Protein AF-A0A7I4CJL7-F1 (afdb_monomer_lite)

InterPro domains:
  IPR006379 HAD-superfamily hydrolase, subfamily IIB [TIGR01484] (44-129)
  IPR006380 Sucrose phosphatase-like domain [PF05116] (1-169)
  IPR012847 Sucrose phosphatase, plant/cyanobacteria [TIGR01485] (2-173)
  IPR013679 Sucrose-phosphatase, C-terminal [PF08472] (207-334)
  IPR023214 HAD superfamily [G3DSA:3.40.50.1000] (3-168)
  IPR032710 NTF2-like domain superfamily [SSF54427] (208-334)
  IPR036412 HAD-like superfamily [SSF56784] (29-146)
  IPR051518 Plant Sucrose Phosphatase [PTHR46521] (1-319)

Secondary structure (DSSP, 8-state):
----HHHHHHHHTT--HHHHHHHHHHTT-EE--GGGEETTEEEEE--TTTHHHHHHHHHHHHHHTT--EEEEEETTTEEEEEETT-SHHHHHHHHHHHHHHTT---S--EEEESSGGGHHHHTSTT-EEEEEET--HHHHHHIIIIITT-TTEEEEEEEHHHHHHHHHHHTT-S--S-HHHHEETTEEPPPPPP-TT----STTHHHHHHHHHHHHHHHHHHT-S--SHHHHHHHHTTEEEEEEEE-TTS-EEEHHHHHHGGGGGTTTTTTT--EEEEEEEEEEEEETTEEEEEEEEEEE-TTSPPEEEEEEEEEEE-TTSTTSEEEEEEEEEEEP-

pLDDT: mean 88.67, std 11.88, range [37.62, 98.38]

Organism: Physcomitrium patens (NCBI:txid3218)

Sequence (337 aa):
MEPDQDWVNYLNEGWNQAVVLEEVKRLNLRLQDDSEIRPHKVSCQIDKKDATEIIDTLSKRLKDRGLNVKLIFSHGIDLDVLPKGAGKGEALAFLLQKMRREGSAPQETLVCGDSGNDIELFEVEGVNGVIVGGAMEELRQWYDINGKHSSRLHLAKERCASGIVEAIGELSLGPHLSPFDRMNSNGIQPAVKASEKGQLTPSGVAQREVVEFNTFFTKWMNGEVPNNPESFQRLTSVIASGSTMVYPWGVEQSLLQSVTSAQSKHGLTKDKKIRVWIDCIQEQELANGVLMVTWHSWQMSEGTERKGYFATAILREKEGTPNGVEWLRVHETPRKS

Structure (mmCIF, N/CA/C/O backbone):
data_AF-A0A7I4CJL7-F1
#
_entry.id   AF-A0A7I4CJL7-F1
#
loop_
_atom_site.group_PDB
_atom_site.id
_atom_site.type_symbol
_atom_site.label_atom_id
_atom_site.label_alt_id
_atom_site.label_comp_id
_atom_site.label_asym_id
_atom_site.label_entity_id
_atom_site.label_seq_id
_atom_site.pdbx_PDB_ins_code
_atom_site.Cartn_x
_atom_site.Cartn_y
_atom_site.Cartn_z
_atom_site.occupancy
_atom_site.B_iso_or_equiv
_atom_site.auth_seq_id
_atom_site.auth_comp_id
_atom_site.auth_asym_id
_atom_site.auth_atom_id
_atom_site.pdbx_PDB_model_num
ATOM 1 N N . MET A 1 1 ? 7.640 -17.478 -6.424 1.00 59.78 1 MET A N 1
ATOM 2 C CA . MET A 1 1 ? 6.803 -16.697 -7.356 1.00 59.78 1 MET A CA 1
ATOM 3 C C . MET A 1 1 ? 6.964 -17.318 -8.721 1.00 59.78 1 MET A C 1
ATOM 5 O O . MET A 1 1 ? 8.103 -17.523 -9.125 1.00 59.78 1 MET A O 1
ATOM 9 N N . GLU A 1 2 ? 5.863 -17.670 -9.373 1.00 85.44 2 GLU A N 1
ATOM 10 C CA . GLU A 1 2 ? 5.886 -18.127 -10.764 1.00 85.44 2 GLU A CA 1
ATOM 11 C C . GLU A 1 2 ? 5.782 -16.907 -11.698 1.00 85.44 2 GLU A C 1
ATOM 13 O O . GLU A 1 2 ? 5.048 -15.973 -11.365 1.00 85.44 2 GLU A O 1
ATOM 18 N N . PRO A 1 3 ? 6.538 -16.855 -12.811 1.00 85.50 3 PRO A N 1
ATOM 19 C CA . PRO A 1 3 ? 6.434 -15.765 -13.780 1.00 85.50 3 PRO A CA 1
ATOM 20 C C . PRO A 1 3 ? 5.075 -15.740 -14.492 1.00 85.50 3 PRO A C 1
ATOM 22 O O . PRO A 1 3 ? 4.494 -16.787 -14.765 1.00 85.50 3 PRO A O 1
ATOM 25 N N . ASP A 1 4 ? 4.608 -14.548 -14.872 1.00 91.00 4 ASP A N 1
ATOM 26 C CA . ASP A 1 4 ? 3.468 -14.406 -15.783 1.00 91.00 4 ASP A CA 1
ATOM 27 C C . ASP A 1 4 ? 3.883 -14.838 -17.200 1.00 91.00 4 ASP A C 1
ATOM 29 O O . ASP A 1 4 ? 4.750 -14.220 -17.826 1.00 91.00 4 ASP A O 1
ATOM 33 N N . GLN A 1 5 ? 3.286 -15.920 -17.701 1.00 93.62 5 GLN A N 1
ATOM 34 C CA . GLN A 1 5 ? 3.675 -16.498 -18.985 1.00 93.62 5 GLN A CA 1
ATOM 35 C C . GLN A 1 5 ? 3.321 -15.596 -20.177 1.00 93.62 5 GLN A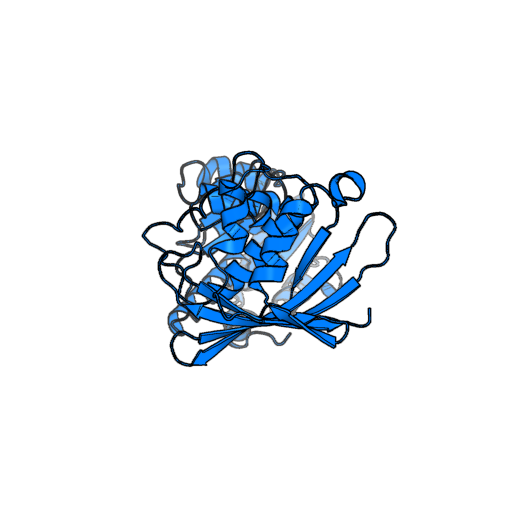 C 1
ATOM 37 O O . GLN A 1 5 ? 4.053 -15.595 -21.168 1.00 93.62 5 GLN A O 1
ATOM 42 N N . ASP A 1 6 ? 2.251 -14.801 -20.085 1.00 92.69 6 ASP A N 1
ATOM 43 C CA . ASP A 1 6 ? 1.878 -13.862 -21.146 1.00 92.69 6 ASP A CA 1
ATOM 44 C C . ASP A 1 6 ? 2.922 -12.747 -21.249 1.00 92.69 6 ASP A C 1
ATOM 46 O O . ASP A 1 6 ? 3.314 -12.361 -22.349 1.00 92.69 6 ASP A O 1
ATOM 50 N N . TRP A 1 7 ? 3.418 -12.273 -20.102 1.00 92.88 7 TRP A N 1
ATOM 51 C CA . TRP A 1 7 ? 4.492 -11.281 -20.046 1.00 92.88 7 TRP A CA 1
ATOM 52 C C . TRP A 1 7 ? 5.804 -11.827 -20.612 1.00 92.88 7 TRP A C 1
ATOM 54 O O . TRP A 1 7 ? 6.466 -11.164 -21.408 1.00 92.88 7 TRP A O 1
ATOM 64 N N . VAL A 1 8 ? 6.170 -13.061 -20.252 1.00 92.38 8 VAL A N 1
ATOM 65 C CA . VAL A 1 8 ? 7.360 -13.725 -20.807 1.00 92.38 8 VAL A CA 1
ATOM 66 C C . VAL A 1 8 ? 7.258 -13.842 -22.328 1.00 92.38 8 VAL A C 1
ATOM 68 O O . VAL A 1 8 ? 8.226 -13.548 -23.028 1.00 92.38 8 VAL A O 1
ATOM 71 N N . ASN A 1 9 ? 6.094 -14.240 -22.846 1.00 92.50 9 ASN A N 1
ATOM 72 C CA . ASN A 1 9 ? 5.865 -14.352 -24.284 1.00 92.50 9 ASN A CA 1
ATOM 73 C C . ASN A 1 9 ? 5.950 -12.987 -24.977 1.00 92.50 9 ASN A C 1
ATOM 75 O O . ASN A 1 9 ? 6.627 -12.884 -25.996 1.00 92.50 9 ASN A O 1
ATOM 79 N N . TYR A 1 10 ? 5.354 -11.948 -24.388 1.00 91.75 10 TYR A N 1
ATOM 80 C CA . TYR A 1 10 ? 5.446 -10.574 -24.883 1.00 91.75 10 TYR A CA 1
ATOM 81 C C . TYR A 1 10 ? 6.901 -10.092 -24.972 1.00 91.75 10 TYR A C 1
ATOM 83 O O . TYR A 1 10 ? 7.324 -9.569 -25.998 1.00 91.75 10 TYR A O 1
ATOM 91 N N . LEU A 1 11 ? 7.713 -10.338 -23.939 1.00 92.81 11 LEU A N 1
ATOM 92 C CA . LEU A 1 11 ? 9.127 -9.954 -23.946 1.00 92.81 11 LEU A CA 1
ATOM 93 C C . LEU A 1 11 ? 9.995 -10.781 -24.902 1.00 92.81 11 LEU A C 1
ATOM 95 O O . LEU A 1 11 ? 11.076 -10.326 -25.273 1.00 92.81 11 LEU A O 1
ATOM 99 N N . ASN A 1 12 ? 9.563 -11.985 -25.285 1.00 92.31 12 ASN A N 1
ATOM 100 C CA . ASN A 1 12 ? 10.265 -12.804 -26.274 1.00 92.31 12 ASN A CA 1
ATOM 101 C C . ASN A 1 12 ? 10.107 -12.257 -27.703 1.00 92.31 12 ASN A C 1
ATOM 103 O O . ASN A 1 12 ? 10.920 -12.583 -28.571 1.00 92.31 12 ASN A O 1
ATOM 107 N N . GLU A 1 13 ? 9.096 -11.424 -27.969 1.00 90.31 13 GLU A N 1
ATOM 108 C CA . GLU A 1 13 ? 8.879 -10.834 -29.289 1.00 90.31 13 GLU A CA 1
ATOM 109 C C . GLU A 1 13 ? 10.026 -9.880 -29.657 1.00 90.31 13 GLU A C 1
ATOM 111 O O . GLU A 1 13 ? 10.218 -8.818 -29.067 1.00 90.31 13 GLU A O 1
ATOM 116 N N . GLY A 1 14 ? 10.827 -10.270 -30.653 1.00 89.06 14 GLY A N 1
ATOM 117 C CA . GLY A 1 14 ? 11.989 -9.486 -31.080 1.00 89.06 14 GLY A CA 1
ATOM 118 C C . GLY A 1 14 ? 13.162 -9.514 -30.094 1.00 89.06 14 GLY A C 1
ATOM 119 O O . GLY A 1 14 ? 14.042 -8.658 -30.183 1.00 89.06 14 GLY A O 1
ATOM 120 N N . TRP A 1 15 ? 13.209 -10.488 -29.179 1.00 95.31 15 TRP A N 1
ATOM 121 C CA . TRP A 1 15 ? 14.308 -10.672 -28.232 1.00 95.31 15 TRP A CA 1
ATOM 122 C C . TRP A 1 15 ? 15.028 -12.008 -28.431 1.00 95.31 15 TRP A C 1
ATOM 124 O O . TRP A 1 15 ? 14.415 -13.059 -28.602 1.00 95.31 15 TRP A O 1
ATOM 134 N N . ASN A 1 16 ? 16.359 -11.981 -28.354 1.00 94.38 16 ASN A N 1
ATOM 135 C CA . ASN A 1 16 ? 17.180 -13.184 -28.285 1.00 94.38 16 ASN A CA 1
ATOM 136 C C . ASN A 1 16 ? 18.451 -12.893 -27.481 1.00 94.38 16 ASN A C 1
ATOM 138 O O . ASN A 1 16 ? 19.384 -12.255 -27.974 1.00 94.38 16 ASN A O 1
ATOM 142 N N . GLN A 1 17 ? 18.495 -13.389 -26.244 1.00 94.56 17 GLN A N 1
ATOM 143 C CA . GLN A 1 17 ? 19.610 -13.163 -25.323 1.00 94.56 17 GLN A CA 1
ATOM 144 C C . GLN A 1 17 ? 20.955 -13.641 -25.899 1.00 94.56 17 GLN A C 1
ATOM 146 O O . GLN A 1 17 ? 21.970 -12.967 -25.732 1.00 94.56 17 GLN A O 1
ATOM 151 N N . ALA A 1 18 ? 20.977 -14.773 -26.612 1.00 94.12 18 ALA A N 1
ATOM 152 C CA . ALA A 1 18 ? 22.207 -15.324 -27.178 1.00 94.12 18 ALA A CA 1
ATOM 153 C C . ALA A 1 18 ? 22.790 -14.414 -28.269 1.00 94.12 18 ALA A C 1
ATOM 155 O O . ALA A 1 18 ? 23.999 -14.192 -28.304 1.00 94.12 18 ALA A O 1
ATOM 156 N N . VAL A 1 19 ? 21.932 -13.835 -29.114 1.00 94.19 19 VAL A N 1
ATOM 157 C CA . VAL A 1 19 ? 22.334 -12.858 -30.137 1.00 94.19 19 VAL A CA 1
ATOM 158 C C . VAL A 1 19 ? 22.859 -11.571 -29.499 1.00 94.19 19 VAL A C 1
ATOM 160 O O . VAL A 1 19 ? 23.879 -11.046 -29.941 1.00 94.19 19 VAL A O 1
ATOM 163 N N . VAL A 1 20 ? 22.209 -11.086 -28.436 1.00 94.81 20 VAL A N 1
ATOM 164 C CA . VAL A 1 20 ? 22.681 -9.910 -27.687 1.00 94.81 20 VAL A CA 1
ATOM 165 C C . VAL A 1 20 ? 24.068 -10.167 -27.101 1.00 94.81 20 VAL A C 1
ATOM 167 O O . VAL A 1 20 ? 24.982 -9.376 -27.321 1.00 94.81 20 VAL A O 1
ATOM 170 N N . LEU A 1 21 ? 24.258 -11.298 -26.416 1.00 94.00 21 LEU A N 1
ATOM 171 C CA . LEU A 1 21 ? 25.553 -11.686 -25.851 1.00 94.00 21 LEU A CA 1
ATOM 172 C C . LEU A 1 21 ? 26.639 -11.822 -26.926 1.00 94.00 21 LEU A C 1
ATOM 174 O O . LEU A 1 21 ? 27.789 -11.465 -26.678 1.00 94.00 21 LEU A O 1
ATOM 178 N N . GLU A 1 22 ? 26.294 -12.326 -28.111 1.00 94.50 22 GLU A N 1
ATOM 179 C CA . GLU A 1 22 ? 27.219 -12.417 -29.241 1.00 94.50 22 GLU A CA 1
ATOM 180 C C . GLU A 1 22 ? 27.689 -11.028 -29.704 1.00 94.50 22 GLU A C 1
ATOM 182 O O . GLU A 1 22 ? 28.892 -10.814 -29.854 1.00 94.50 22 GLU A O 1
ATOM 187 N N . GLU A 1 23 ? 26.777 -10.068 -29.891 1.00 93.81 23 GLU A N 1
ATOM 188 C CA . GLU A 1 23 ? 27.139 -8.709 -30.322 1.00 93.81 23 GLU A CA 1
ATOM 189 C C . GLU A 1 23 ? 27.917 -7.935 -29.252 1.00 93.81 23 GLU A C 1
ATOM 191 O O . GLU A 1 23 ? 28.904 -7.270 -29.573 1.00 93.81 23 GLU A O 1
ATOM 196 N N . VAL A 1 24 ? 27.543 -8.082 -27.977 1.00 92.81 24 VAL A N 1
ATOM 197 C CA . VAL A 1 24 ? 28.274 -7.489 -26.844 1.00 92.81 24 VAL A CA 1
ATOM 198 C C . VAL A 1 24 ? 29.716 -8.015 -26.799 1.00 92.81 24 VAL A C 1
ATOM 200 O O . VAL A 1 24 ? 30.658 -7.230 -26.677 1.00 92.81 24 VAL A O 1
ATOM 203 N N . LYS A 1 25 ? 29.916 -9.328 -26.997 1.00 92.38 25 LYS A N 1
ATOM 204 C CA . LYS A 1 25 ? 31.255 -9.940 -27.080 1.00 92.38 25 LYS A CA 1
ATOM 205 C C . LYS A 1 25 ? 32.036 -9.481 -28.313 1.00 92.38 25 LYS A C 1
ATOM 207 O O . LYS A 1 25 ? 33.228 -9.223 -28.201 1.00 92.38 25 LYS A O 1
ATOM 212 N N . ARG A 1 26 ? 31.391 -9.338 -29.479 1.00 92.62 26 ARG A N 1
ATOM 213 C CA . ARG A 1 26 ? 32.032 -8.843 -30.718 1.00 92.62 26 ARG A CA 1
ATOM 214 C C . ARG A 1 26 ? 32.542 -7.409 -30.602 1.00 92.62 26 ARG A C 1
ATOM 216 O O . ARG A 1 26 ? 33.486 -7.049 -31.299 1.00 92.62 26 ARG A O 1
ATOM 223 N N . LEU A 1 27 ? 31.910 -6.595 -29.760 1.00 90.69 27 LEU A N 1
ATOM 224 C CA . LEU A 1 27 ? 32.350 -5.236 -29.444 1.00 90.69 27 LEU A CA 1
ATOM 225 C C . LEU A 1 27 ? 33.374 -5.187 -28.296 1.00 90.69 27 LEU A C 1
ATOM 227 O O . LEU A 1 27 ? 33.795 -4.100 -27.916 1.00 90.69 27 LEU A O 1
ATOM 231 N N . ASN A 1 28 ? 33.799 -6.340 -27.763 1.00 91.00 28 ASN A N 1
ATOM 232 C CA . ASN A 1 28 ? 34.701 -6.457 -26.612 1.00 91.00 28 ASN A CA 1
ATOM 233 C C . ASN A 1 28 ? 34.216 -5.686 -25.371 1.00 91.00 28 ASN A C 1
ATOM 235 O O . ASN A 1 28 ? 35.028 -5.207 -24.579 1.00 91.00 28 ASN A O 1
ATOM 239 N N . LEU A 1 29 ? 32.896 -5.564 -25.189 1.00 91.19 29 LEU A N 1
ATOM 240 C CA . LEU A 1 29 ? 32.334 -4.907 -24.012 1.00 91.19 29 LEU A CA 1
ATOM 241 C C . LEU A 1 29 ? 32.442 -5.835 -22.800 1.00 91.19 29 LEU A C 1
ATOM 243 O O . LEU A 1 29 ? 32.271 -7.055 -22.904 1.00 91.19 29 LEU A O 1
ATOM 247 N N . ARG A 1 30 ? 32.705 -5.257 -21.628 1.00 90.94 30 ARG A N 1
ATOM 248 C CA . ARG A 1 30 ? 32.846 -6.023 -20.389 1.00 90.94 30 ARG A CA 1
ATOM 249 C C . ARG A 1 30 ? 31.466 -6.401 -19.862 1.00 90.94 30 ARG A C 1
ATOM 251 O O . ARG A 1 30 ? 30.737 -5.535 -19.400 1.00 90.94 30 ARG A O 1
ATOM 258 N N . LEU A 1 31 ? 31.104 -7.679 -19.913 1.00 90.31 31 LEU A N 1
ATOM 259 C CA . LEU A 1 31 ? 29.884 -8.170 -19.263 1.00 90.31 31 LEU A CA 1
ATOM 260 C C . LEU A 1 31 ? 29.963 -7.966 -17.744 1.00 90.31 31 LEU A C 1
ATOM 262 O O . LEU A 1 31 ? 31.045 -8.067 -17.159 1.00 90.31 31 LEU A O 1
ATOM 266 N N . GLN A 1 32 ? 28.819 -7.670 -17.130 1.00 89.44 32 GLN A N 1
ATOM 267 C CA . GLN A 1 32 ? 28.683 -7.694 -15.674 1.00 89.44 32 GLN A CA 1
ATOM 268 C C . GLN A 1 32 ? 28.575 -9.136 -15.152 1.00 89.44 32 GLN A C 1
ATOM 270 O O . GLN A 1 32 ? 28.558 -10.087 -15.936 1.00 89.44 32 GLN A O 1
ATOM 275 N N . ASP A 1 33 ? 28.522 -9.283 -13.828 1.00 84.88 33 ASP A N 1
ATOM 276 C CA . ASP A 1 33 ? 28.385 -10.575 -13.155 1.00 84.88 33 ASP A CA 1
ATOM 277 C C . ASP A 1 33 ? 27.150 -11.351 -13.643 1.00 84.88 33 ASP A C 1
ATOM 279 O O . ASP A 1 33 ? 26.144 -10.768 -14.058 1.00 84.88 33 ASP A O 1
ATOM 283 N N . ASP A 1 34 ? 27.194 -12.683 -13.533 1.00 80.00 34 ASP A N 1
ATOM 284 C CA . ASP A 1 34 ? 26.142 -13.582 -14.032 1.00 80.00 34 ASP A CA 1
ATOM 285 C C . ASP A 1 34 ? 24.737 -13.246 -13.487 1.00 80.00 34 ASP A C 1
ATOM 287 O O . ASP A 1 34 ? 23.735 -13.507 -14.150 1.00 80.00 34 ASP A O 1
ATOM 291 N N . SER A 1 35 ? 24.633 -12.616 -12.309 1.00 77.44 35 SER A N 1
ATOM 292 C CA . SER A 1 35 ? 23.358 -12.161 -11.725 1.00 77.44 35 SER A CA 1
ATOM 293 C C . SER A 1 35 ? 22.661 -11.039 -12.512 1.00 77.44 35 SER A C 1
ATOM 295 O O . SER A 1 35 ? 21.440 -10.861 -12.396 1.00 77.44 35 SER A O 1
ATOM 297 N N . GLU A 1 36 ? 23.416 -10.293 -13.318 1.00 79.50 36 GLU A N 1
ATOM 298 C CA . GLU A 1 36 ? 22.923 -9.222 -14.193 1.00 79.50 36 GLU A CA 1
ATOM 299 C C . GLU A 1 36 ? 22.663 -9.702 -15.630 1.00 79.50 36 GLU A C 1
ATOM 301 O O . GLU A 1 36 ? 22.143 -8.956 -16.464 1.00 79.50 36 GLU A O 1
ATOM 306 N N . ILE A 1 37 ? 22.936 -10.979 -15.908 1.00 83.88 37 ILE A N 1
ATOM 307 C CA . ILE A 1 37 ? 22.574 -11.653 -17.153 1.00 83.88 37 ILE A CA 1
ATOM 308 C C . ILE A 1 37 ? 21.326 -12.499 -16.886 1.00 83.88 37 ILE A C 1
ATOM 310 O O . ILE A 1 37 ? 21.379 -13.636 -16.423 1.00 83.88 37 ILE A O 1
ATOM 314 N N . ARG A 1 38 ? 20.159 -11.929 -17.185 1.00 87.19 38 ARG A N 1
ATOM 315 C CA . ARG A 1 38 ? 18.843 -12.552 -16.965 1.00 87.19 38 ARG A CA 1
ATOM 316 C C . ARG A 1 38 ? 18.173 -12.864 -18.304 1.00 87.19 38 ARG A C 1
ATOM 318 O O . ARG A 1 38 ? 18.563 -12.274 -19.311 1.00 87.19 38 ARG A O 1
ATOM 325 N N . PRO A 1 39 ? 17.138 -13.726 -18.353 1.00 89.25 39 PRO A N 1
ATOM 326 C CA . PRO A 1 39 ? 16.509 -14.133 -19.613 1.00 89.25 39 PRO A CA 1
ATOM 327 C C . PRO A 1 39 ? 16.161 -12.974 -20.560 1.00 89.25 39 PRO A C 1
ATOM 329 O O . PRO A 1 39 ? 16.372 -13.098 -21.762 1.00 89.25 39 PRO A O 1
ATOM 332 N N . HIS A 1 40 ? 15.734 -11.828 -20.014 1.00 92.31 40 HIS A N 1
ATOM 333 C CA . HIS A 1 40 ? 15.368 -10.609 -20.751 1.00 92.31 40 HIS A CA 1
ATOM 334 C C . HIS A 1 40 ? 16.210 -9.381 -20.370 1.00 92.31 40 HIS A C 1
ATOM 336 O O . HIS A 1 40 ? 15.734 -8.253 -20.469 1.00 92.31 40 HIS A O 1
ATOM 342 N N . LYS A 1 41 ? 17.445 -9.584 -19.890 1.00 93.44 41 LYS A N 1
ATOM 343 C CA . LYS A 1 41 ? 18.386 -8.499 -19.571 1.00 93.44 41 LYS A CA 1
ATOM 344 C C . LYS A 1 41 ? 19.833 -8.945 -19.765 1.00 93.44 41 LYS A C 1
ATOM 346 O O . LYS A 1 41 ? 20.236 -9.986 -19.256 1.00 93.44 41 LYS A O 1
ATOM 351 N N . VAL A 1 42 ? 20.620 -8.133 -20.463 1.00 93.38 42 VAL A N 1
ATOM 352 C CA . VAL A 1 42 ? 22.078 -8.286 -20.541 1.00 93.38 42 VAL A CA 1
ATOM 353 C C . VAL A 1 42 ? 22.720 -6.963 -20.159 1.00 93.38 42 VAL A C 1
ATOM 355 O O . VAL A 1 42 ? 22.504 -5.970 -20.848 1.00 93.38 42 VAL A O 1
ATOM 358 N N . SER A 1 43 ? 23.522 -6.960 -19.098 1.00 92.62 43 SER A N 1
ATOM 359 C CA . SER A 1 43 ? 24.273 -5.777 -18.671 1.00 92.62 43 SER A CA 1
ATOM 360 C C . SER A 1 43 ? 25.749 -5.882 -19.007 1.00 92.62 43 SER A C 1
ATOM 362 O O . SER A 1 43 ? 26.390 -6.919 -18.815 1.00 92.62 43 SER A O 1
ATOM 364 N N . CYS A 1 44 ? 26.309 -4.773 -19.474 1.00 93.00 44 CYS A N 1
ATOM 365 C CA . CYS A 1 44 ? 27.736 -4.614 -19.707 1.00 93.00 44 CYS A CA 1
ATOM 366 C C . CYS A 1 44 ? 28.222 -3.255 -19.197 1.00 93.00 44 CYS A C 1
ATOM 368 O O . CYS A 1 44 ? 27.427 -2.379 -18.878 1.00 93.00 44 CYS A O 1
ATOM 370 N N . GLN A 1 45 ? 29.533 -3.101 -19.078 1.00 92.75 45 GLN A N 1
ATOM 371 C CA . GLN A 1 45 ? 30.195 -1.870 -18.677 1.00 92.75 45 GLN A CA 1
ATOM 372 C C . GLN A 1 45 ? 30.864 -1.235 -19.889 1.00 92.75 45 GLN A C 1
ATOM 374 O O . GLN A 1 45 ? 31.581 -1.913 -20.634 1.00 92.75 45 GLN A O 1
ATOM 379 N N . ILE A 1 46 ? 30.636 0.063 -20.065 1.00 91.88 46 ILE A N 1
ATOM 380 C CA . ILE A 1 46 ? 31.196 0.875 -21.142 1.00 91.88 46 ILE A CA 1
ATOM 381 C C . ILE A 1 46 ? 31.734 2.194 -20.579 1.00 91.88 46 ILE A C 1
ATOM 383 O O . ILE A 1 46 ? 31.176 2.760 -19.640 1.00 91.88 46 ILE A O 1
ATOM 387 N N . ASP A 1 47 ? 32.812 2.709 -21.166 1.00 90.12 47 ASP A N 1
ATOM 388 C CA . ASP A 1 47 ? 33.362 4.005 -20.777 1.00 90.12 47 ASP A CA 1
ATOM 389 C C . ASP A 1 47 ? 32.431 5.142 -21.223 1.00 90.12 47 ASP A C 1
ATOM 391 O O . ASP A 1 47 ? 32.042 5.228 -22.389 1.00 90.12 47 ASP A O 1
ATOM 395 N N . LYS A 1 48 ? 32.139 6.093 -20.324 1.00 87.06 48 LYS A N 1
ATOM 396 C CA . LYS A 1 48 ? 31.254 7.242 -20.607 1.00 87.06 48 LYS A CA 1
ATOM 397 C C . LYS A 1 48 ? 31.644 8.044 -21.857 1.00 87.06 48 LYS A C 1
ATOM 399 O O . LYS A 1 48 ? 30.769 8.576 -22.531 1.00 87.06 48 LYS A O 1
ATOM 404 N N . LYS A 1 49 ? 32.944 8.148 -22.152 1.00 90.88 49 LYS A N 1
ATOM 405 C CA . LYS A 1 49 ? 33.476 8.848 -23.339 1.00 90.88 49 LYS A CA 1
ATOM 406 C C . LYS A 1 49 ? 33.067 8.182 -24.661 1.00 90.88 49 LYS A C 1
ATOM 408 O O . LYS A 1 49 ? 32.873 8.890 -25.641 1.00 90.88 49 LYS A O 1
ATOM 413 N N . ASP A 1 50 ? 32.881 6.864 -24.652 1.00 89.81 50 ASP A N 1
ATOM 414 C CA . ASP A 1 50 ? 32.609 6.051 -25.841 1.00 89.81 50 ASP A CA 1
ATOM 415 C C . ASP A 1 50 ? 31.124 5.642 -25.909 1.00 89.81 50 ASP A C 1
ATOM 417 O O . ASP A 1 50 ? 30.681 5.018 -26.873 1.00 89.81 50 ASP A O 1
ATOM 421 N N . ALA A 1 51 ? 30.336 6.004 -24.888 1.00 88.06 51 ALA A N 1
ATOM 422 C CA . ALA A 1 51 ? 28.966 5.541 -24.703 1.00 88.06 51 ALA A CA 1
ATOM 423 C C . ALA A 1 51 ? 28.071 5.823 -25.914 1.00 88.06 51 ALA A C 1
ATOM 425 O O . ALA A 1 51 ? 27.398 4.914 -26.387 1.00 88.06 51 ALA A O 1
ATOM 426 N N . THR A 1 52 ? 28.093 7.046 -26.452 1.00 89.56 52 THR A N 1
ATOM 427 C CA . THR A 1 52 ? 27.263 7.421 -27.607 1.00 89.56 52 THR A CA 1
ATOM 428 C C . THR A 1 52 ? 27.558 6.546 -28.828 1.00 89.56 52 THR A C 1
ATOM 430 O O . THR A 1 52 ? 26.641 5.982 -29.417 1.00 89.56 52 THR A O 1
ATOM 433 N N . GLU A 1 53 ? 28.837 6.370 -29.176 1.00 93.56 53 GLU A N 1
ATOM 434 C CA . GLU A 1 53 ? 29.247 5.582 -30.345 1.00 93.56 53 GLU A CA 1
ATOM 435 C C . GLU A 1 53 ? 28.921 4.091 -30.175 1.00 93.56 53 GLU A C 1
ATOM 437 O O . GLU A 1 53 ? 28.425 3.444 -31.105 1.00 93.56 53 GLU A O 1
ATOM 442 N N . ILE A 1 54 ? 29.161 3.544 -28.978 1.00 93.44 54 ILE A N 1
ATOM 443 C CA . ILE A 1 54 ? 28.867 2.143 -28.662 1.00 93.44 54 ILE A CA 1
ATOM 444 C C . ILE A 1 54 ? 27.359 1.887 -28.701 1.00 93.44 54 ILE A C 1
ATOM 446 O O . ILE A 1 54 ? 26.935 0.893 -29.289 1.00 93.44 54 ILE A O 1
ATOM 450 N N . ILE A 1 55 ? 26.550 2.772 -28.112 1.00 92.69 55 ILE A N 1
ATOM 451 C CA . ILE A 1 55 ? 25.086 2.653 -28.092 1.00 92.69 55 ILE A CA 1
ATOM 452 C C . ILE A 1 55 ? 24.533 2.679 -29.517 1.00 92.69 55 ILE A C 1
ATOM 454 O O . ILE A 1 55 ? 23.763 1.787 -29.879 1.00 92.69 55 ILE A O 1
ATOM 458 N N . ASP A 1 56 ? 24.963 3.630 -30.348 1.00 94.06 56 ASP A N 1
ATOM 459 C CA . ASP A 1 56 ? 24.514 3.730 -31.741 1.00 94.06 56 ASP A CA 1
ATOM 460 C C . ASP A 1 56 ? 24.916 2.492 -32.555 1.00 94.06 56 ASP A C 1
ATOM 462 O O . ASP A 1 56 ? 24.101 1.910 -33.282 1.00 94.06 56 ASP A O 1
ATOM 466 N N . THR A 1 57 ? 26.161 2.034 -32.392 1.00 95.81 57 THR A N 1
ATOM 467 C CA . THR A 1 57 ? 26.684 0.856 -33.093 1.00 95.81 57 THR A CA 1
ATOM 468 C C . THR A 1 57 ? 25.956 -0.419 -32.675 1.00 95.81 57 THR A C 1
ATOM 470 O O . THR A 1 57 ? 25.526 -1.196 -33.533 1.00 95.81 57 THR A O 1
ATOM 473 N N . LEU A 1 58 ? 25.804 -0.647 -31.369 1.00 94.75 58 LEU A N 1
ATOM 474 C CA . LEU A 1 58 ? 25.141 -1.829 -30.827 1.00 94.75 58 LEU A CA 1
ATOM 475 C C . LEU A 1 58 ? 23.655 -1.838 -31.199 1.00 94.75 58 LEU A C 1
ATOM 477 O O . LEU A 1 58 ? 23.156 -2.860 -31.665 1.00 94.75 58 LEU A O 1
ATOM 481 N N . SER A 1 59 ? 22.972 -0.696 -31.080 1.00 94.12 59 SER A N 1
ATOM 482 C CA . SER A 1 59 ? 21.573 -0.529 -31.491 1.00 94.12 59 SER A CA 1
ATOM 483 C C . SER A 1 59 ? 21.371 -0.918 -32.955 1.00 94.12 59 SER A C 1
ATOM 485 O O . SER A 1 59 ? 20.508 -1.742 -33.272 1.00 94.12 59 SER A O 1
ATOM 487 N N . LYS A 1 60 ? 22.223 -0.405 -33.855 1.00 95.00 60 LYS A N 1
ATOM 488 C CA . LYS A 1 60 ? 22.164 -0.731 -35.283 1.00 95.00 60 LYS A CA 1
ATOM 489 C C . LYS A 1 60 ? 22.396 -2.220 -35.545 1.00 95.00 60 LYS A C 1
ATOM 491 O O . LYS A 1 60 ? 21.602 -2.834 -36.248 1.00 95.00 60 LYS A O 1
ATOM 496 N N . ARG A 1 61 ? 23.434 -2.818 -34.951 1.00 95.69 61 ARG A N 1
ATOM 497 C CA . ARG A 1 61 ? 23.749 -4.246 -35.145 1.00 95.69 61 ARG A CA 1
ATOM 498 C C . ARG A 1 61 ? 22.639 -5.167 -34.648 1.00 95.69 61 ARG A C 1
ATOM 500 O O . ARG A 1 61 ? 22.306 -6.135 -35.326 1.00 95.69 61 ARG A O 1
ATOM 507 N N . LEU A 1 62 ? 22.056 -4.873 -33.487 1.00 95.31 62 LEU A N 1
ATOM 508 C CA . LEU A 1 62 ? 20.949 -5.661 -32.942 1.00 95.31 62 LEU A CA 1
ATOM 509 C C . LEU A 1 62 ? 19.701 -5.528 -33.827 1.00 95.31 62 LEU A C 1
ATOM 511 O O . LEU A 1 62 ? 19.065 -6.537 -34.137 1.00 95.31 62 LEU A O 1
ATOM 515 N N . LYS A 1 63 ? 19.414 -4.318 -34.321 1.00 94.69 63 LYS A N 1
ATOM 516 C CA . LYS A 1 63 ? 18.322 -4.066 -35.270 1.00 94.69 63 LYS A CA 1
ATOM 517 C C . LYS A 1 63 ? 18.517 -4.791 -36.606 1.00 94.69 63 LYS A C 1
ATOM 519 O O . LYS A 1 63 ? 17.571 -5.400 -37.099 1.00 94.69 63 LYS A O 1
ATOM 524 N N . ASP A 1 64 ? 19.729 -4.791 -37.163 1.00 95.38 64 ASP A N 1
ATOM 525 C CA . ASP A 1 64 ? 20.065 -5.495 -38.414 1.00 95.38 64 ASP A CA 1
ATOM 526 C C . ASP A 1 64 ? 19.896 -7.022 -38.285 1.00 95.38 64 ASP A C 1
ATOM 528 O O . ASP A 1 64 ? 19.669 -7.719 -39.274 1.00 95.38 64 ASP A O 1
ATOM 532 N N . ARG A 1 65 ? 19.947 -7.551 -37.056 1.00 95.00 65 ARG A N 1
ATOM 533 C CA . ARG A 1 65 ? 19.663 -8.960 -36.738 1.00 95.00 65 ARG A CA 1
ATOM 534 C C . ARG A 1 65 ? 18.196 -9.231 -36.391 1.00 95.00 65 ARG A C 1
ATOM 536 O O . ARG A 1 65 ? 17.875 -10.329 -35.943 1.00 95.00 65 ARG A O 1
ATOM 543 N N . GLY A 1 66 ? 17.313 -8.257 -36.606 1.00 92.69 66 GLY A N 1
ATOM 544 C CA . GLY A 1 66 ? 15.875 -8.384 -36.375 1.00 92.69 66 GLY A CA 1
ATOM 545 C C . GLY A 1 66 ? 15.459 -8.297 -34.907 1.00 92.69 66 GLY A C 1
ATOM 546 O O . GLY A 1 66 ? 14.331 -8.665 -34.585 1.00 92.69 66 GLY A O 1
ATOM 547 N N . LEU A 1 67 ? 16.340 -7.831 -34.015 1.00 94.06 67 LEU A N 1
ATOM 548 C CA . LEU A 1 67 ? 15.983 -7.611 -32.617 1.00 94.06 67 LEU A CA 1
ATOM 549 C C . LEU A 1 67 ? 15.375 -6.226 -32.407 1.00 94.06 67 LEU A C 1
ATOM 551 O O . LEU A 1 67 ? 15.805 -5.236 -33.002 1.00 94.06 67 LEU A O 1
ATOM 555 N N . ASN A 1 68 ? 14.402 -6.158 -31.506 1.00 92.44 68 ASN A N 1
ATOM 556 C CA . ASN A 1 68 ? 13.779 -4.924 -31.058 1.00 92.44 68 ASN A CA 1
ATOM 557 C C . ASN A 1 68 ? 14.135 -4.707 -29.588 1.00 92.44 68 ASN A C 1
ATOM 559 O O . ASN A 1 68 ? 13.502 -5.257 -28.686 1.00 92.44 68 ASN A O 1
ATOM 563 N N . VAL A 1 69 ? 15.189 -3.931 -29.356 1.00 93.56 69 VAL A N 1
A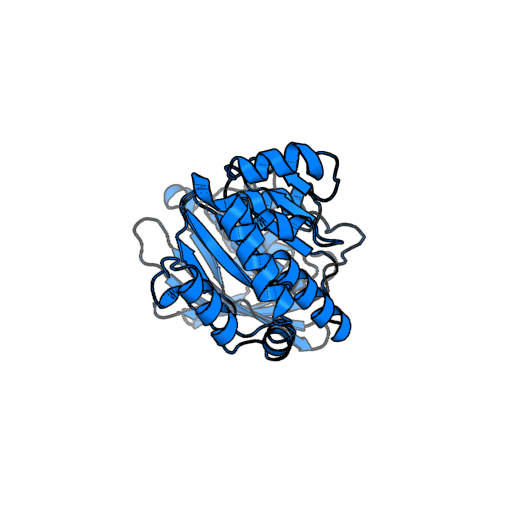TOM 564 C CA . VAL A 1 69 ? 15.764 -3.717 -28.026 1.00 93.56 69 VAL A CA 1
ATOM 565 C C . VAL A 1 69 ? 15.674 -2.256 -27.608 1.00 93.56 69 VAL A C 1
ATOM 567 O O . VAL A 1 69 ? 15.585 -1.353 -28.442 1.00 93.56 69 VAL A O 1
ATOM 570 N N . LYS A 1 70 ? 15.750 -2.019 -26.302 1.00 91.56 70 LYS A N 1
ATOM 571 C CA . LYS A 1 70 ? 16.095 -0.720 -25.732 1.00 91.56 70 LYS A CA 1
ATOM 572 C C . LYS A 1 70 ? 17.423 -0.827 -24.987 1.00 91.56 70 LYS A C 1
ATOM 574 O O . LYS A 1 70 ? 17.717 -1.852 -24.373 1.00 91.56 70 LYS A O 1
ATOM 579 N N . LEU A 1 71 ? 18.219 0.232 -25.085 1.00 91.56 71 LEU A N 1
ATOM 580 C CA . LEU A 1 71 ? 19.528 0.358 -24.452 1.00 91.56 71 LEU A CA 1
ATOM 581 C C . LEU A 1 71 ? 19.437 1.442 -23.377 1.00 91.56 71 LEU A C 1
ATOM 583 O O . LEU A 1 71 ? 19.061 2.570 -23.692 1.00 91.56 71 LEU A O 1
ATOM 587 N N . ILE A 1 72 ? 19.756 1.104 -22.129 1.00 87.12 72 ILE A N 1
ATOM 588 C CA . ILE A 1 72 ? 19.731 2.040 -20.998 1.00 87.12 72 ILE A CA 1
ATOM 589 C C . ILE A 1 72 ? 21.151 2.204 -20.473 1.00 87.12 72 ILE A C 1
ATOM 591 O O . ILE A 1 72 ? 21.731 1.255 -19.954 1.00 87.12 72 ILE A O 1
ATOM 595 N N . PHE A 1 73 ? 21.700 3.412 -20.589 1.00 85.19 73 PHE A N 1
ATOM 596 C CA . PHE A 1 73 ? 22.987 3.760 -19.994 1.00 85.19 73 PHE A CA 1
ATOM 597 C C . PHE A 1 73 ? 22.774 4.464 -18.652 1.00 85.19 73 PHE A C 1
ATOM 599 O O . PHE A 1 73 ? 22.107 5.497 -18.589 1.00 85.19 73 PHE A O 1
ATOM 606 N N . SER A 1 74 ? 23.330 3.907 -17.580 1.00 80.56 74 SER A N 1
ATOM 607 C CA . SER A 1 74 ? 23.125 4.362 -16.204 1.00 80.56 74 SER A CA 1
ATOM 608 C C . SER A 1 74 ? 24.431 4.371 -15.403 1.00 80.56 74 SER A C 1
ATOM 610 O O . SER A 1 74 ? 25.446 3.815 -15.824 1.00 80.56 74 SER A O 1
ATOM 612 N N . HIS A 1 75 ? 24.435 5.082 -14.270 1.00 77.12 75 HIS A N 1
ATOM 613 C CA . HIS A 1 75 ? 25.576 5.192 -13.341 1.00 77.12 75 HIS A CA 1
ATOM 614 C C . HIS A 1 75 ? 26.911 5.642 -13.973 1.00 77.12 75 HIS A C 1
ATOM 616 O O . HIS A 1 75 ? 27.967 5.551 -13.354 1.00 77.12 75 HIS A O 1
ATOM 622 N N . GLY A 1 76 ? 26.878 6.162 -15.206 1.00 77.75 76 GLY A N 1
ATOM 623 C CA . GLY A 1 76 ? 28.060 6.594 -15.950 1.00 77.75 76 GLY A CA 1
ATOM 624 C C . GLY A 1 76 ? 28.976 5.464 -16.428 1.00 77.75 76 GLY A C 1
ATOM 625 O O . GLY A 1 76 ? 30.061 5.776 -16.915 1.00 77.75 76 GLY A O 1
ATOM 626 N N . ILE A 1 77 ? 28.562 4.200 -16.306 1.00 87.00 77 ILE A N 1
ATOM 627 C CA . ILE A 1 77 ? 29.361 3.033 -16.710 1.00 87.00 77 ILE A CA 1
ATOM 628 C C . ILE A 1 77 ? 28.512 1.846 -17.179 1.00 87.00 77 ILE A C 1
ATOM 630 O O . ILE A 1 77 ? 28.957 1.090 -18.036 1.00 87.00 77 ILE A O 1
ATOM 634 N N . ASP A 1 78 ? 27.289 1.680 -16.680 1.00 88.62 78 ASP A N 1
ATOM 635 C CA . ASP A 1 78 ? 26.489 0.484 -16.937 1.00 88.62 78 ASP A CA 1
ATOM 636 C C . ASP A 1 78 ? 25.581 0.671 -18.153 1.00 88.62 78 ASP A C 1
ATOM 638 O O . ASP A 1 78 ? 24.833 1.644 -18.234 1.00 88.62 78 ASP A O 1
ATOM 642 N N . LEU A 1 79 ? 25.620 -0.276 -19.089 1.00 91.56 79 LEU A N 1
ATOM 643 C CA . LEU A 1 79 ? 24.732 -0.361 -20.242 1.00 91.56 79 LEU A CA 1
ATOM 644 C C . LEU A 1 79 ? 23.886 -1.634 -20.165 1.00 91.56 79 LEU A C 1
ATOM 646 O O . LEU A 1 79 ? 24.393 -2.745 -20.343 1.00 91.56 79 LEU A O 1
ATOM 650 N N . ASP A 1 80 ? 22.584 -1.446 -19.980 1.00 91.56 80 ASP A N 1
ATOM 651 C CA . ASP A 1 80 ? 21.582 -2.504 -19.977 1.00 91.56 80 ASP A CA 1
ATOM 652 C C . ASP A 1 80 ? 20.954 -2.650 -21.367 1.00 91.56 80 ASP A C 1
ATOM 654 O O . ASP A 1 80 ? 20.415 -1.695 -21.930 1.00 91.56 80 ASP A O 1
ATOM 658 N N . VAL A 1 81 ? 20.978 -3.870 -21.903 1.00 94.00 81 VAL A N 1
ATOM 659 C CA . VAL A 1 81 ? 20.246 -4.265 -23.109 1.00 94.00 81 VAL A CA 1
ATOM 660 C C . VAL A 1 81 ? 19.009 -5.050 -22.701 1.00 94.00 81 VAL A C 1
ATOM 662 O O . VAL A 1 81 ? 19.103 -6.096 -22.052 1.00 94.00 81 VAL A O 1
ATOM 665 N N . LEU A 1 82 ? 17.847 -4.543 -23.098 1.00 93.44 82 LEU A N 1
ATOM 666 C CA . LEU A 1 82 ? 16.536 -5.070 -22.731 1.00 93.44 82 LEU A CA 1
ATOM 667 C C . LEU A 1 82 ? 15.661 -5.224 -23.985 1.00 93.44 82 LEU A C 1
ATOM 669 O O . LEU A 1 82 ? 15.871 -4.490 -24.955 1.00 93.44 82 LEU A O 1
ATOM 673 N N . PRO A 1 83 ? 14.647 -6.107 -23.993 1.00 93.56 83 PRO A N 1
ATOM 674 C CA . PRO A 1 83 ? 13.589 -6.059 -24.999 1.00 93.56 83 PRO A CA 1
ATOM 675 C C . PRO A 1 83 ? 12.954 -4.667 -25.046 1.00 93.56 83 PRO A C 1
ATOM 677 O O . PRO A 1 83 ? 12.832 -4.001 -24.017 1.00 93.56 83 PRO A O 1
ATOM 680 N N . LYS A 1 84 ? 12.509 -4.217 -26.222 1.00 89.88 84 LYS A N 1
ATOM 681 C CA . LYS A 1 84 ? 11.907 -2.883 -26.376 1.00 89.88 84 LYS A CA 1
ATOM 682 C C . LYS A 1 84 ? 10.699 -2.670 -25.458 1.00 89.88 84 LYS A C 1
ATOM 684 O O . LYS A 1 84 ? 10.567 -1.580 -24.917 1.00 89.88 84 LYS A O 1
ATOM 689 N N . GLY A 1 85 ? 9.880 -3.708 -25.270 1.00 87.62 85 GLY A N 1
ATOM 690 C CA . GLY A 1 85 ? 8.720 -3.709 -24.372 1.00 87.62 85 GLY A CA 1
ATOM 691 C C . GLY A 1 85 ? 9.040 -4.027 -22.907 1.00 87.62 85 GLY A C 1
ATOM 692 O O . GLY A 1 85 ? 8.125 -4.222 -22.122 1.00 87.62 85 GLY A O 1
ATOM 693 N N . ALA A 1 86 ? 10.311 -4.137 -22.510 1.00 90.38 86 ALA A N 1
ATOM 694 C CA . ALA A 1 86 ? 10.674 -4.236 -21.096 1.00 90.38 86 ALA A CA 1
ATOM 695 C C . ALA A 1 86 ? 10.700 -2.842 -20.450 1.00 90.38 86 ALA A C 1
ATOM 697 O O . ALA A 1 86 ? 10.789 -1.836 -21.145 1.00 90.38 86 ALA A O 1
ATOM 698 N N . GLY A 1 87 ? 10.696 -2.770 -19.118 1.00 89.12 87 GLY A N 1
ATOM 699 C CA . GLY A 1 87 ? 10.739 -1.511 -18.359 1.00 89.12 87 GLY A CA 1
ATOM 700 C C . GLY A 1 87 ? 9.632 -1.417 -17.321 1.00 89.12 87 GLY A C 1
ATOM 701 O O . GLY A 1 87 ? 8.694 -2.211 -17.345 1.00 89.12 87 GLY A O 1
ATOM 702 N N . LYS A 1 88 ? 9.743 -0.457 -16.395 1.00 91.69 88 LYS A N 1
ATOM 703 C CA . LYS A 1 88 ? 8.726 -0.274 -15.348 1.00 91.69 88 LYS A CA 1
ATOM 704 C C . LYS A 1 88 ? 7.409 0.231 -15.949 1.00 91.69 88 LYS A C 1
ATOM 706 O O . LYS A 1 88 ? 6.357 -0.312 -15.618 1.00 91.69 88 LYS A O 1
ATOM 711 N N . GLY A 1 89 ? 7.475 1.203 -16.865 1.00 93.56 89 GLY A N 1
ATOM 712 C CA . GLY A 1 89 ? 6.297 1.747 -17.551 1.00 93.56 89 GLY A CA 1
ATOM 713 C C . GLY A 1 89 ? 5.611 0.720 -18.449 1.00 93.56 89 GLY A C 1
ATOM 714 O O . GLY A 1 89 ? 4.410 0.499 -18.326 1.00 93.56 89 GLY A O 1
ATOM 715 N N . GLU A 1 90 ? 6.382 0.016 -19.280 1.00 93.00 90 GLU A N 1
ATOM 716 C CA . GLU A 1 90 ? 5.849 -1.030 -20.167 1.00 93.00 90 GLU A CA 1
ATOM 717 C C . GLU A 1 90 ? 5.230 -2.201 -19.389 1.00 93.00 90 GLU A C 1
ATOM 719 O O . GLU A 1 90 ? 4.154 -2.685 -19.739 1.00 93.00 90 GLU A O 1
ATOM 724 N N . ALA A 1 91 ? 5.858 -2.626 -18.285 1.00 94.12 91 ALA A N 1
ATOM 725 C CA . ALA A 1 91 ? 5.293 -3.659 -17.419 1.00 94.12 91 ALA A CA 1
ATOM 726 C C . ALA A 1 91 ? 3.961 -3.218 -16.795 1.00 94.12 91 ALA A C 1
ATOM 728 O O . ALA A 1 91 ? 3.015 -4.006 -16.737 1.00 94.12 91 ALA A O 1
ATOM 729 N N . LEU A 1 92 ? 3.860 -1.955 -16.364 1.00 96.06 92 LEU A N 1
ATOM 730 C CA . LEU A 1 92 ? 2.609 -1.397 -15.858 1.00 96.06 92 LEU A CA 1
ATOM 731 C C . LEU A 1 92 ? 1.539 -1.322 -16.956 1.00 96.06 92 LEU A C 1
ATOM 733 O O . LEU A 1 92 ? 0.404 -1.736 -16.727 1.00 96.06 92 LEU A O 1
ATOM 737 N N . ALA A 1 93 ? 1.889 -0.837 -18.149 1.00 94.81 93 ALA A N 1
ATOM 738 C CA . ALA A 1 93 ? 0.969 -0.748 -19.280 1.00 94.81 93 ALA A CA 1
ATOM 739 C C . ALA A 1 93 ? 0.419 -2.131 -19.668 1.00 94.81 93 ALA A C 1
ATOM 741 O O . ALA A 1 93 ? -0.795 -2.293 -19.831 1.00 94.81 93 ALA A O 1
ATOM 742 N N . PHE A 1 94 ? 1.292 -3.141 -19.727 1.00 94.75 94 PHE A N 1
ATOM 743 C CA . PHE A 1 94 ? 0.912 -4.531 -19.964 1.00 94.75 94 PHE A CA 1
ATOM 744 C C . PHE A 1 94 ? -0.032 -5.063 -18.882 1.00 94.75 94 PHE A C 1
ATOM 746 O O . PHE A 1 94 ? -1.079 -5.629 -19.204 1.00 94.75 94 PHE A O 1
ATOM 753 N N . LEU A 1 95 ? 0.296 -4.847 -17.602 1.00 95.12 95 LEU A N 1
ATOM 754 C CA . LEU A 1 95 ? -0.534 -5.290 -16.481 1.00 95.12 95 LEU A CA 1
ATOM 755 C C . LEU A 1 95 ? -1.930 -4.658 -16.539 1.00 95.12 95 LEU A C 1
ATOM 757 O O . LEU A 1 95 ? -2.934 -5.365 -16.460 1.00 95.12 95 LEU A O 1
ATOM 761 N N . LEU A 1 96 ? -2.010 -3.341 -16.750 1.00 95.12 96 LEU A N 1
ATOM 762 C CA . LEU A 1 96 ? -3.284 -2.632 -16.876 1.00 95.12 96 LEU A CA 1
ATOM 763 C C . LEU A 1 96 ? -4.091 -3.132 -18.078 1.00 95.12 96 LEU A C 1
ATOM 765 O O . LEU A 1 96 ? -5.304 -3.311 -17.973 1.00 95.12 96 LEU A O 1
ATOM 769 N N . GLN A 1 97 ? -3.447 -3.398 -19.217 1.00 94.25 97 GLN A N 1
ATOM 770 C CA . GLN A 1 97 ? -4.120 -3.968 -20.384 1.00 94.25 97 GLN A CA 1
ATOM 771 C C . GLN A 1 97 ? -4.650 -5.379 -20.102 1.00 94.25 97 GLN A C 1
ATOM 773 O O . GLN A 1 97 ? -5.787 -5.686 -20.468 1.00 94.25 97 GLN A O 1
ATOM 778 N N . LYS A 1 98 ? -3.864 -6.228 -19.432 1.00 94.19 98 LYS A N 1
ATOM 779 C CA . LYS A 1 98 ? -4.281 -7.576 -19.035 1.00 94.19 98 LYS A CA 1
ATOM 780 C C . LYS A 1 98 ? -5.495 -7.530 -18.107 1.00 94.19 98 LYS A C 1
ATOM 782 O O . LYS A 1 98 ? -6.516 -8.125 -18.442 1.00 94.19 98 LYS A O 1
ATOM 787 N N . MET A 1 99 ? -5.441 -6.731 -17.042 1.00 94.38 99 MET A N 1
ATOM 788 C CA . MET A 1 99 ? -6.564 -6.560 -16.112 1.00 94.38 99 MET A CA 1
ATOM 789 C C . MET A 1 99 ? -7.812 -5.991 -16.807 1.00 94.38 99 MET A C 1
ATOM 791 O O . MET A 1 99 ? -8.931 -6.399 -16.507 1.00 94.38 99 MET A O 1
ATOM 795 N N . ARG A 1 100 ? -7.656 -5.093 -17.794 1.00 93.69 100 ARG A N 1
ATOM 796 C CA . ARG A 1 100 ? -8.787 -4.613 -18.617 1.00 93.69 100 ARG A CA 1
ATOM 797 C C . ARG A 1 100 ? -9.440 -5.742 -19.409 1.00 93.69 100 ARG A C 1
ATOM 799 O O . ARG A 1 100 ? -10.665 -5.815 -19.429 1.00 93.69 100 ARG A O 1
ATOM 806 N N . ARG A 1 101 ? -8.655 -6.628 -20.034 1.00 94.00 101 ARG A N 1
ATOM 807 C CA . ARG A 1 101 ? -9.191 -7.797 -20.760 1.00 94.00 101 ARG A CA 1
ATOM 808 C C . ARG A 1 101 ? -9.916 -8.772 -19.833 1.00 94.00 101 ARG A C 1
ATOM 810 O O . ARG A 1 101 ? -10.904 -9.367 -20.243 1.00 94.00 101 ARG A O 1
ATOM 817 N N . GLU A 1 102 ? -9.438 -8.911 -18.602 1.00 94.12 102 GLU A N 1
ATOM 818 C CA . GLU A 1 102 ? -10.022 -9.783 -17.577 1.00 94.12 102 GLU A CA 1
ATOM 819 C C . GLU A 1 102 ? -11.217 -9.147 -16.842 1.00 94.12 102 GLU A C 1
ATOM 821 O O . GLU A 1 102 ? -11.851 -9.801 -16.018 1.00 94.12 102 GLU A O 1
ATOM 826 N N . GLY A 1 103 ? -11.546 -7.881 -17.129 1.00 91.25 103 GLY A N 1
ATOM 827 C CA . GLY A 1 103 ? -12.632 -7.155 -16.463 1.00 91.25 103 GLY A CA 1
ATOM 828 C C . GLY A 1 103 ? -12.320 -6.747 -15.018 1.00 91.25 103 GLY A C 1
ATOM 829 O O . GLY A 1 103 ? -13.234 -6.413 -14.270 1.00 91.25 103 GLY A O 1
ATOM 830 N N . SER A 1 104 ? -11.046 -6.766 -14.624 1.00 90.44 104 SER A N 1
ATOM 831 C CA . SER A 1 104 ? -10.559 -6.505 -13.263 1.00 90.44 104 SER A CA 1
ATOM 832 C C . SER A 1 104 ? -9.740 -5.213 -13.141 1.00 90.44 104 SER A C 1
ATOM 834 O O . SER A 1 104 ? -9.115 -4.977 -12.110 1.00 90.44 104 SER A O 1
ATOM 836 N N . ALA A 1 105 ? -9.712 -4.371 -14.181 1.00 88.88 105 ALA A N 1
ATOM 837 C CA . ALA A 1 105 ? -8.909 -3.149 -14.193 1.00 88.88 105 ALA A CA 1
ATOM 838 C C . ALA A 1 105 ? -9.274 -2.182 -13.054 1.00 88.88 105 ALA A C 1
ATOM 840 O O . ALA A 1 105 ? -10.461 -1.927 -12.825 1.00 88.88 105 ALA A O 1
ATOM 841 N N . PRO A 1 106 ? -8.272 -1.590 -12.379 1.00 88.81 106 PRO A N 1
ATOM 842 C CA . PRO A 1 106 ? -8.532 -0.608 -11.342 1.00 88.81 106 PRO A CA 1
ATOM 843 C C . PRO A 1 106 ? -9.107 0.678 -11.951 1.00 88.81 106 PRO A C 1
ATOM 845 O O . PRO A 1 106 ? -8.741 1.073 -13.060 1.00 88.81 106 PRO A O 1
ATOM 848 N N . GLN A 1 107 ? -9.991 1.349 -11.210 1.00 87.62 107 GLN A N 1
ATOM 849 C CA . GLN A 1 107 ? -10.521 2.660 -11.607 1.00 87.62 107 GLN A CA 1
ATOM 850 C C . GLN A 1 107 ? -9.447 3.749 -11.546 1.00 87.62 107 GLN A C 1
ATOM 852 O O . GLN A 1 107 ? -9.381 4.605 -12.421 1.00 87.62 107 GLN A O 1
ATOM 857 N N . GLU A 1 108 ? -8.593 3.682 -10.526 1.00 90.38 108 GLU A N 1
ATOM 858 C CA . GLU A 1 108 ? -7.494 4.611 -10.294 1.00 90.38 108 GLU A CA 1
ATOM 859 C C . GLU A 1 108 ? -6.203 3.816 -10.103 1.00 90.38 108 GLU A C 1
ATOM 861 O O . GLU A 1 108 ? -6.183 2.790 -9.424 1.00 90.38 108 GLU A O 1
ATOM 866 N N . THR A 1 109 ? -5.111 4.289 -10.697 1.00 94.88 109 THR A N 1
ATOM 867 C CA . THR A 1 109 ? -3.770 3.710 -10.526 1.00 94.88 109 THR A CA 1
ATOM 868 C C . THR A 1 109 ? -2.862 4.781 -9.952 1.00 94.88 109 THR A C 1
ATOM 870 O O . THR A 1 109 ? -2.853 5.889 -10.478 1.00 94.88 109 THR A O 1
ATOM 873 N N . LEU A 1 110 ? -2.110 4.472 -8.895 1.00 96.38 110 LEU A N 1
ATOM 874 C CA . LEU A 1 110 ? -1.078 5.352 -8.346 1.00 96.38 110 LEU A CA 1
ATOM 875 C C . LEU A 1 110 ? 0.294 4.717 -8.571 1.00 96.38 110 LEU A C 1
ATOM 877 O O . LEU A 1 110 ? 0.535 3.601 -8.112 1.00 96.38 110 LEU A O 1
ATOM 881 N N . VAL A 1 111 ? 1.187 5.434 -9.247 1.00 97.44 111 VAL A N 1
ATOM 882 C CA . VAL A 1 111 ? 2.604 5.079 -9.373 1.00 97.44 111 VAL A CA 1
ATOM 883 C C . VAL A 1 111 ? 3.439 5.917 -8.414 1.00 97.44 111 VAL A C 1
ATOM 885 O O . VAL A 1 111 ? 3.156 7.094 -8.196 1.00 97.44 111 VAL A O 1
ATOM 888 N N . CYS A 1 112 ? 4.476 5.317 -7.839 1.00 97.31 112 CYS A N 1
ATOM 889 C CA . CYS A 1 112 ? 5.345 5.963 -6.861 1.00 97.31 112 CYS A CA 1
ATOM 890 C C . CYS A 1 112 ? 6.789 5.835 -7.336 1.00 97.31 112 CYS A C 1
ATOM 892 O O . CYS A 1 112 ? 7.237 4.717 -7.590 1.00 97.31 112 CYS A O 1
ATOM 894 N N . GLY A 1 113 ? 7.504 6.952 -7.436 1.00 95.31 113 GLY A N 1
ATOM 895 C CA . GLY A 1 113 ? 8.883 6.971 -7.920 1.00 95.31 113 GLY A CA 1
ATOM 896 C C . GLY A 1 113 ? 9.789 7.869 -7.091 1.00 95.31 113 GLY A C 1
ATOM 897 O O . GLY A 1 113 ? 9.347 8.878 -6.533 1.00 95.31 113 GLY A O 1
ATOM 898 N N . ASP A 1 114 ? 11.061 7.490 -7.023 1.00 94.62 114 ASP A N 1
ATOM 899 C CA . ASP A 1 114 ? 12.115 8.219 -6.317 1.00 94.62 114 ASP A CA 1
ATOM 900 C C . ASP A 1 114 ? 13.354 8.484 -7.186 1.00 94.62 114 ASP A C 1
ATOM 902 O O . ASP A 1 114 ? 14.179 9.315 -6.810 1.00 94.62 114 ASP A O 1
ATOM 906 N N . SER A 1 115 ? 13.477 7.844 -8.352 1.00 88.56 115 SER A N 1
ATOM 907 C CA . SER A 1 115 ? 14.659 7.927 -9.222 1.00 88.56 115 SER A CA 1
ATOM 908 C C . SER A 1 115 ? 14.308 8.036 -10.709 1.00 88.56 115 SER A C 1
ATOM 910 O O . SER A 1 115 ? 13.162 7.838 -11.117 1.00 88.56 115 SER A O 1
ATOM 912 N N . GLY A 1 116 ? 15.303 8.312 -11.557 1.00 80.88 116 GLY A N 1
ATOM 913 C CA . GLY A 1 116 ? 15.098 8.412 -13.010 1.00 80.88 116 GLY A CA 1
ATOM 914 C C . GLY A 1 116 ? 14.537 7.144 -13.668 1.00 80.88 116 GLY A C 1
ATOM 915 O O . GLY A 1 116 ? 13.806 7.231 -14.650 1.00 80.88 116 GLY A O 1
ATOM 916 N N . ASN A 1 117 ? 14.794 5.963 -13.096 1.00 84.19 117 ASN A N 1
ATOM 917 C CA . ASN A 1 117 ? 14.256 4.694 -13.605 1.00 84.19 117 ASN A CA 1
ATOM 918 C C . ASN A 1 117 ? 12.731 4.568 -13.439 1.00 84.19 117 ASN A C 1
ATOM 920 O O . ASN A 1 117 ? 12.131 3.645 -13.991 1.00 84.19 117 ASN A O 1
ATOM 924 N N . ASP A 1 118 ? 12.112 5.463 -12.668 1.00 92.56 118 ASP A N 1
ATOM 925 C CA . ASP A 1 118 ? 10.667 5.514 -12.463 1.00 92.56 118 ASP A CA 1
ATOM 926 C C . ASP A 1 118 ? 9.959 6.431 -13.459 1.00 92.56 118 ASP A C 1
ATOM 928 O O . ASP A 1 118 ? 8.737 6.381 -13.535 1.00 92.56 118 ASP A O 1
ATOM 932 N N . ILE A 1 119 ? 10.691 7.231 -14.246 1.00 92.00 119 ILE A N 1
ATOM 933 C CA . ILE A 1 119 ? 10.113 8.187 -15.206 1.00 92.00 119 ILE A CA 1
ATOM 934 C C . ILE A 1 119 ? 9.091 7.507 -16.128 1.00 92.00 119 ILE A C 1
ATOM 936 O O . ILE A 1 119 ? 7.967 7.991 -16.248 1.00 92.00 119 ILE A O 1
ATOM 940 N N . GLU A 1 120 ? 9.434 6.335 -16.679 1.00 92.69 120 GLU A N 1
ATOM 941 C CA . GLU A 1 120 ? 8.550 5.569 -17.573 1.00 92.69 120 GLU A CA 1
ATOM 942 C C . GLU A 1 120 ? 7.192 5.231 -16.924 1.00 92.69 120 GLU A C 1
ATOM 944 O O . GLU A 1 120 ? 6.206 5.063 -17.634 1.00 92.69 120 GLU A O 1
ATOM 949 N N . LEU A 1 121 ? 7.106 5.120 -15.589 1.00 95.88 121 LEU A N 1
ATOM 950 C CA . LEU A 1 121 ? 5.835 4.861 -14.898 1.00 95.88 121 LEU A CA 1
ATOM 951 C C . LEU A 1 121 ? 4.878 6.046 -15.010 1.00 95.88 121 LEU A C 1
ATOM 953 O O . LEU A 1 121 ? 3.678 5.844 -15.172 1.00 95.88 121 LEU A O 1
ATOM 957 N N . PHE A 1 122 ? 5.397 7.269 -14.909 1.00 95.06 122 PHE A N 1
ATOM 958 C CA . PHE A 1 122 ? 4.597 8.493 -14.931 1.00 95.06 122 PHE A CA 1
ATOM 959 C C . PHE A 1 122 ? 4.119 8.868 -16.339 1.00 95.06 122 PHE A C 1
ATOM 961 O O . PHE A 1 122 ? 3.203 9.674 -16.482 1.00 95.06 122 PHE A O 1
ATOM 968 N N . GLU A 1 123 ? 4.730 8.283 -17.369 1.00 92.50 123 GLU A N 1
ATOM 969 C CA . GLU A 1 123 ? 4.356 8.458 -18.775 1.00 92.50 123 GLU A CA 1
ATOM 970 C C . GLU A 1 123 ? 3.220 7.512 -19.206 1.00 92.50 123 GLU A C 1
ATOM 972 O O . GLU A 1 123 ? 2.634 7.698 -20.274 1.00 92.50 123 GLU A O 1
ATOM 977 N N . VAL A 1 124 ? 2.867 6.519 -18.377 1.00 94.69 124 VAL A N 1
ATOM 978 C CA . VAL A 1 124 ? 1.758 5.597 -18.659 1.00 94.69 124 VAL A CA 1
ATOM 979 C C . VAL A 1 124 ? 0.423 6.342 -18.613 1.00 94.69 124 VAL A C 1
ATOM 981 O O . VAL A 1 124 ? 0.087 7.025 -17.648 1.00 94.69 124 VAL A O 1
ATOM 984 N N . GLU A 1 125 ? -0.389 6.182 -19.657 1.00 91.25 125 GLU A N 1
ATOM 985 C CA . GLU A 1 125 ? -1.661 6.891 -19.771 1.00 91.25 125 GLU A CA 1
ATOM 986 C C . GLU A 1 125 ? -2.645 6.526 -18.644 1.00 91.25 125 GLU A C 1
ATOM 988 O O . GLU A 1 125 ? -2.901 5.356 -18.346 1.00 91.25 125 GLU A O 1
ATOM 993 N N . GLY A 1 126 ? -3.260 7.556 -18.055 1.00 89.94 126 GLY A N 1
ATOM 994 C CA . GLY A 1 126 ? -4.350 7.409 -17.090 1.00 89.94 126 GLY A CA 1
ATOM 995 C C . GLY A 1 126 ? -3.911 7.109 -15.657 1.00 89.94 126 GLY A C 1
ATOM 996 O O . GLY A 1 126 ? -4.779 6.954 -14.798 1.00 89.94 126 GLY A O 1
ATOM 997 N N . VAL A 1 127 ? -2.607 7.066 -15.376 1.00 95.31 127 VAL A N 1
ATOM 998 C CA . VAL A 1 127 ? -2.102 6.887 -14.010 1.00 95.31 127 VAL A CA 1
ATOM 999 C C . VAL A 1 127 ? -2.044 8.217 -13.260 1.00 95.31 127 VAL A C 1
ATOM 1001 O O . VAL A 1 127 ? -1.871 9.291 -13.837 1.00 95.31 127 VAL A O 1
ATOM 1004 N N . ASN A 1 128 ? -2.200 8.133 -11.949 1.00 96.88 128 ASN A N 1
ATOM 1005 C CA . ASN A 1 128 ? -1.809 9.159 -10.998 1.00 96.88 128 ASN A CA 1
ATOM 1006 C C . ASN A 1 128 ? -0.392 8.842 -10.525 1.00 96.88 128 ASN A C 1
ATOM 1008 O O . ASN A 1 128 ? -0.014 7.674 -10.462 1.00 96.88 128 ASN A O 1
ATOM 1012 N N . GLY A 1 129 ? 0.394 9.854 -10.182 1.00 96.56 129 GLY A N 1
ATOM 1013 C CA . GLY A 1 129 ? 1.795 9.664 -9.836 1.00 96.56 129 GLY A CA 1
ATOM 1014 C C . GLY A 1 129 ? 2.233 10.498 -8.648 1.00 96.56 129 GLY A C 1
ATOM 1015 O O . GLY A 1 129 ? 1.863 11.663 -8.528 1.00 96.56 129 GLY A O 1
ATOM 1016 N N . VAL A 1 130 ? 3.071 9.911 -7.801 1.00 97.44 130 VAL A N 1
ATOM 1017 C CA . VAL A 1 130 ? 3.787 10.621 -6.745 1.00 97.44 130 VAL A CA 1
ATOM 1018 C C . VAL A 1 130 ? 5.294 10.520 -6.923 1.00 97.44 130 VAL A C 1
ATOM 1020 O O . VAL A 1 130 ? 5.863 9.429 -6.996 1.00 97.44 130 VAL A O 1
ATOM 1023 N N . ILE A 1 131 ? 5.937 11.684 -6.937 1.00 97.38 131 ILE A N 1
ATOM 1024 C CA . ILE A 1 131 ? 7.377 11.824 -6.756 1.00 97.38 131 ILE A CA 1
ATOM 1025 C C . ILE A 1 131 ? 7.586 12.025 -5.257 1.00 97.38 131 ILE A C 1
ATOM 1027 O O . ILE A 1 131 ? 7.189 13.057 -4.710 1.00 97.38 131 ILE A O 1
ATOM 1031 N N . VAL A 1 132 ? 8.141 11.023 -4.572 1.00 97.19 132 VAL A N 1
ATOM 1032 C CA . VAL A 1 132 ? 8.254 11.065 -3.105 1.00 97.19 132 VAL A CA 1
ATOM 1033 C C . VAL A 1 132 ? 9.291 12.092 -2.642 1.00 97.19 132 VAL A C 1
ATOM 1035 O O . VAL A 1 132 ? 10.252 12.415 -3.345 1.00 97.19 132 VAL A O 1
ATOM 1038 N N . GLY A 1 133 ? 9.129 12.594 -1.418 1.00 95.75 133 GLY A N 1
ATOM 1039 C CA . GLY A 1 133 ? 10.071 13.523 -0.811 1.00 95.75 133 GLY A CA 1
ATOM 1040 C C . GLY A 1 133 ? 11.484 12.937 -0.753 1.00 95.75 133 GLY A C 1
ATOM 1041 O O . GLY A 1 133 ? 11.709 11.817 -0.285 1.00 95.75 133 GLY A O 1
ATOM 1042 N N . GLY A 1 134 ? 12.457 13.723 -1.212 1.00 91.56 134 GLY A N 1
ATOM 1043 C CA . GLY A 1 134 ? 13.853 13.296 -1.311 1.00 91.56 134 GLY A CA 1
ATOM 1044 C C . GLY A 1 134 ? 14.187 12.460 -2.549 1.00 91.56 134 GLY A C 1
ATOM 1045 O O . GLY A 1 134 ? 15.236 11.822 -2.536 1.00 91.56 134 GLY A O 1
ATOM 1046 N N . ALA A 1 135 ? 13.332 12.464 -3.581 1.00 93.00 135 ALA A N 1
ATOM 1047 C CA . ALA A 1 135 ? 13.646 11.898 -4.892 1.00 93.00 135 ALA A CA 1
ATOM 1048 C C . ALA A 1 135 ? 14.943 12.474 -5.489 1.00 93.00 135 ALA A C 1
ATOM 1050 O O . ALA A 1 135 ? 15.319 13.620 -5.217 1.00 93.00 135 ALA A O 1
ATOM 1051 N N . MET A 1 136 ? 15.607 11.671 -6.318 1.00 89.50 136 MET A N 1
ATOM 1052 C CA . MET A 1 136 ? 16.843 12.023 -7.006 1.00 89.50 136 MET A CA 1
ATOM 1053 C C . MET A 1 136 ? 16.629 13.154 -8.018 1.00 89.50 136 MET A C 1
ATOM 1055 O O . MET A 1 136 ? 15.530 13.363 -8.539 1.00 89.50 136 MET A O 1
ATOM 1059 N N . GLU A 1 137 ? 17.702 13.895 -8.287 1.00 89.06 137 GLU A N 1
ATOM 1060 C CA . GLU A 1 137 ? 17.671 15.126 -9.078 1.00 89.06 137 GLU A CA 1
ATOM 1061 C C . GLU A 1 137 ? 17.098 14.905 -10.483 1.00 89.06 137 GLU A C 1
ATOM 1063 O O . GLU A 1 137 ? 16.305 15.718 -10.950 1.00 89.06 137 GLU A O 1
ATOM 1068 N N . GLU A 1 138 ? 17.412 13.785 -11.136 1.00 85.94 138 GLU A N 1
ATOM 1069 C CA . GLU A 1 138 ? 16.930 13.497 -12.486 1.00 85.94 138 GLU A CA 1
ATOM 1070 C C . GLU A 1 138 ? 15.399 13.357 -12.566 1.00 85.94 138 GLU A C 1
ATOM 1072 O O . GLU A 1 138 ? 14.784 13.862 -13.507 1.00 85.94 138 GLU A O 1
ATOM 1077 N N . LEU A 1 139 ? 14.759 12.754 -11.555 1.00 91.50 139 LEU A N 1
ATOM 1078 C CA . LEU A 1 139 ? 13.299 12.647 -11.508 1.00 91.50 139 LEU A CA 1
ATOM 1079 C C . LEU A 1 139 ? 12.657 14.000 -11.174 1.00 91.50 139 LEU A C 1
ATOM 1081 O O . LEU A 1 139 ? 11.601 14.337 -11.711 1.00 91.50 139 LEU A O 1
ATOM 1085 N N . ARG A 1 140 ? 13.303 14.810 -10.324 1.00 93.56 140 ARG A N 1
ATOM 1086 C CA . ARG A 1 140 ? 12.821 16.162 -9.993 1.00 93.56 140 ARG A CA 1
ATOM 1087 C C . ARG A 1 140 ? 12.885 17.093 -11.199 1.00 93.56 140 ARG A C 1
ATOM 1089 O O . ARG A 1 140 ? 11.909 17.786 -11.470 1.00 93.56 140 ARG A O 1
ATOM 1096 N N . GLN A 1 141 ? 13.976 17.050 -11.961 1.00 92.44 141 GLN A N 1
ATOM 1097 C CA . GLN A 1 141 ? 14.114 17.802 -13.209 1.00 92.44 141 GLN A CA 1
ATOM 1098 C C . GLN A 1 141 ? 13.070 17.373 -14.238 1.00 92.44 141 GLN A C 1
ATOM 1100 O O . GLN A 1 141 ? 12.424 18.225 -14.850 1.00 92.44 141 GLN A O 1
ATOM 1105 N N . TRP A 1 142 ? 12.851 16.063 -14.398 1.00 93.88 142 TRP A N 1
ATOM 1106 C CA . TRP A 1 142 ? 11.785 15.564 -15.261 1.00 93.88 142 TRP A CA 1
ATOM 1107 C C . TRP A 1 142 ? 10.410 16.088 -14.822 1.00 93.88 142 TRP A C 1
ATOM 1109 O O . TRP A 1 142 ? 9.641 16.540 -15.672 1.00 93.88 142 TRP A O 1
ATOM 1119 N N . TYR A 1 143 ? 10.113 16.099 -13.518 1.00 94.56 143 TYR A N 1
ATOM 1120 C CA . TYR A 1 143 ? 8.858 16.641 -12.989 1.00 94.56 143 TYR A CA 1
ATOM 1121 C C . TYR A 1 143 ? 8.717 18.148 -13.244 1.00 94.56 143 TYR A C 1
ATOM 1123 O O . TYR A 1 143 ? 7.649 18.597 -13.659 1.00 94.56 143 TYR A O 1
ATOM 1131 N N . ASP A 1 144 ? 9.775 18.935 -13.048 1.00 93.62 144 ASP A N 1
ATOM 1132 C CA . ASP A 1 144 ? 9.743 20.379 -13.301 1.00 93.62 144 ASP A CA 1
ATOM 1133 C C . ASP A 1 144 ? 9.471 20.711 -14.777 1.00 93.62 144 ASP A C 1
ATOM 1135 O O . ASP A 1 144 ? 8.804 21.707 -15.063 1.00 93.62 144 ASP A O 1
ATOM 1139 N N . ILE A 1 145 ? 9.945 19.869 -15.702 1.00 91.50 145 ILE A N 1
ATOM 1140 C CA . ILE A 1 145 ? 9.750 20.033 -17.149 1.00 91.50 145 ILE A CA 1
ATOM 1141 C C . ILE A 1 145 ? 8.377 19.513 -17.600 1.00 91.50 145 ILE A C 1
ATOM 1143 O O . ILE A 1 145 ? 7.682 20.192 -18.354 1.00 91.50 145 ILE A O 1
ATOM 1147 N N . ASN A 1 146 ? 7.987 18.315 -17.160 1.00 89.31 146 ASN A N 1
ATOM 1148 C CA . ASN A 1 146 ? 6.853 17.574 -17.728 1.00 89.31 146 ASN A CA 1
ATOM 1149 C C . ASN A 1 146 ? 5.635 17.516 -16.799 1.00 89.31 146 ASN A C 1
ATOM 1151 O O . ASN A 1 146 ? 4.497 17.470 -17.264 1.00 89.31 146 ASN A O 1
ATOM 1155 N N . GLY A 1 147 ? 5.856 17.488 -15.483 1.00 83.44 147 GLY A N 1
ATOM 1156 C 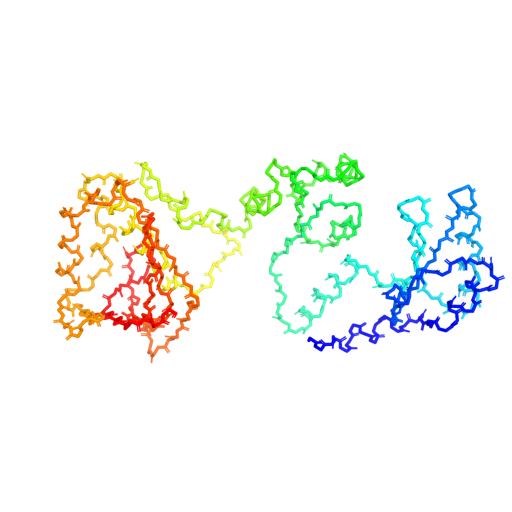CA . GLY A 1 147 ? 4.837 17.104 -14.507 1.00 83.44 147 GLY A CA 1
ATOM 1157 C C . GLY A 1 147 ? 4.191 18.245 -13.727 1.00 83.44 147 GLY A C 1
ATOM 1158 O O . GLY A 1 147 ? 3.058 18.099 -13.279 1.00 83.44 147 GLY A O 1
ATOM 1159 N N . LYS A 1 148 ? 4.851 19.400 -13.611 1.00 83.56 148 LYS A N 1
ATOM 1160 C CA . LYS A 1 148 ? 4.439 20.519 -12.741 1.00 83.56 148 LYS A CA 1
ATOM 1161 C C . LYS A 1 148 ? 3.042 21.090 -13.011 1.00 83.56 148 LYS A C 1
ATOM 1163 O O . LYS A 1 148 ? 2.440 21.689 -12.123 1.00 83.56 148 LYS A O 1
ATOM 1168 N N . HIS A 1 149 ? 2.538 20.935 -14.233 1.00 85.00 149 HIS A N 1
ATOM 1169 C CA . HIS A 1 149 ? 1.212 21.410 -14.642 1.00 85.00 149 HIS A CA 1
ATOM 1170 C C . HIS A 1 149 ? 0.163 20.292 -14.732 1.00 85.00 149 HIS A C 1
ATOM 1172 O O . HIS A 1 149 ? -0.984 20.557 -15.089 1.00 85.00 149 HIS A O 1
ATOM 1178 N N . SER A 1 150 ? 0.538 19.050 -14.422 1.00 88.38 150 SER A N 1
ATOM 1179 C CA . SER A 1 150 ? -0.377 17.913 -14.430 1.00 88.38 150 SER A CA 1
ATOM 1180 C C . SER A 1 150 ? -1.197 17.873 -13.145 1.00 88.38 150 SER A C 1
ATOM 1182 O O . SER A 1 150 ? -0.649 17.926 -12.050 1.00 88.38 150 SER A O 1
ATOM 1184 N N . SER A 1 151 ? -2.514 17.701 -13.263 1.00 90.69 151 SER A N 1
ATOM 1185 C CA . SER A 1 151 ? -3.397 17.462 -12.113 1.00 90.69 151 SER A CA 1
ATOM 1186 C C . SER A 1 151 ? -3.320 16.033 -11.564 1.00 90.69 151 SER A C 1
ATOM 1188 O O . SER A 1 151 ? -3.954 15.733 -10.558 1.00 90.69 151 SER A O 1
ATOM 1190 N N . ARG A 1 152 ? -2.581 15.142 -12.237 1.00 93.44 152 ARG A N 1
ATOM 1191 C CA . ARG A 1 152 ? -2.414 13.729 -11.860 1.00 93.44 152 ARG A CA 1
ATOM 1192 C C . ARG A 1 152 ? -1.083 13.446 -11.171 1.00 93.44 152 ARG A C 1
ATOM 1194 O O . ARG A 1 152 ? -0.884 12.332 -10.695 1.00 93.44 152 ARG A O 1
ATOM 1201 N N . LEU A 1 153 ? -0.166 14.413 -11.156 1.00 95.62 153 LEU A N 1
ATOM 1202 C CA . LEU A 1 153 ? 1.164 14.250 -10.583 1.00 95.62 153 LEU A CA 1
ATOM 1203 C C . LEU A 1 153 ? 1.311 15.115 -9.338 1.00 95.62 153 LEU A C 1
ATOM 1205 O O . LEU A 1 153 ? 1.001 16.302 -9.358 1.00 95.62 153 LEU A O 1
ATOM 1209 N N . HIS A 1 154 ? 1.821 14.507 -8.272 1.00 95.81 154 HIS A N 1
ATOM 1210 C CA . HIS A 1 154 ? 2.097 15.174 -7.009 1.00 95.81 154 HIS A CA 1
ATOM 1211 C C . HIS A 1 154 ? 3.578 15.072 -6.660 1.00 95.81 154 HIS A C 1
ATOM 1213 O O . HIS A 1 154 ? 4.149 13.980 -6.629 1.00 95.81 154 HIS A O 1
ATOM 1219 N N . LEU A 1 155 ? 4.199 16.210 -6.358 1.00 96.62 155 LEU A N 1
ATOM 1220 C CA . LEU A 1 155 ? 5.519 16.246 -5.737 1.00 96.62 155 LEU A CA 1
ATOM 1221 C C . LEU A 1 155 ? 5.339 16.303 -4.220 1.00 96.62 155 LEU A C 1
ATOM 1223 O O . LEU A 1 155 ? 5.024 17.361 -3.672 1.00 96.62 155 LEU A O 1
ATOM 1227 N N . ALA A 1 156 ? 5.549 15.167 -3.558 1.00 96.38 156 ALA A N 1
ATOM 1228 C CA . ALA A 1 156 ? 5.344 15.051 -2.123 1.00 96.38 156 ALA A CA 1
ATOM 1229 C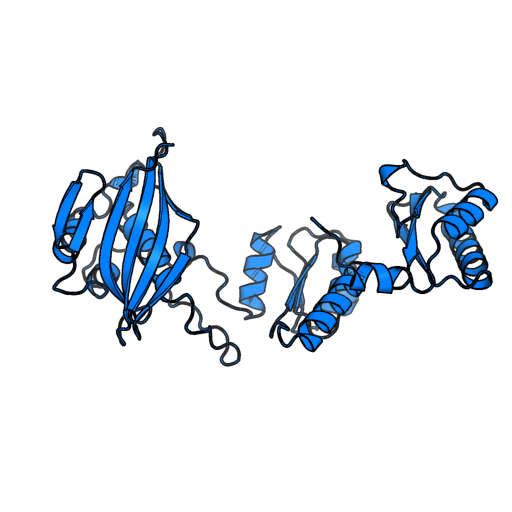 C . ALA A 1 156 ? 6.424 15.789 -1.325 1.00 96.38 156 ALA A C 1
ATOM 1231 O O . ALA A 1 156 ? 7.606 15.812 -1.692 1.00 96.38 156 ALA A O 1
ATOM 1232 N N . LYS A 1 157 ? 6.021 16.362 -0.190 1.00 95.94 157 LYS A N 1
ATOM 1233 C CA . LYS A 1 157 ? 6.955 16.909 0.804 1.00 95.94 157 LYS A CA 1
ATOM 1234 C C . LYS A 1 157 ? 7.542 15.787 1.651 1.00 95.94 157 LYS A C 1
ATOM 1236 O O . LYS A 1 157 ? 8.738 15.793 1.949 1.00 95.94 157 LYS A O 1
ATOM 1241 N N . GLU A 1 158 ? 6.702 14.825 2.014 1.00 95.81 158 GLU A N 1
ATOM 1242 C CA . GLU A 1 158 ? 7.059 13.701 2.863 1.00 95.81 158 GLU A CA 1
ATOM 1243 C C . GLU A 1 158 ? 7.852 12.625 2.119 1.00 95.81 158 GLU A C 1
ATOM 1245 O O . GLU A 1 158 ? 7.651 12.357 0.933 1.00 95.81 158 GLU A O 1
ATOM 1250 N N . ARG A 1 159 ? 8.772 11.974 2.836 1.00 94.88 159 ARG A N 1
ATOM 1251 C CA . ARG A 1 159 ? 9.678 10.965 2.268 1.00 94.88 159 ARG A CA 1
ATOM 1252 C C . ARG A 1 159 ? 9.064 9.567 2.301 1.00 94.88 159 ARG A C 1
ATOM 1254 O O . ARG A 1 159 ? 8.274 9.241 3.188 1.00 94.88 159 ARG A O 1
ATOM 1261 N N . CYS A 1 160 ? 9.514 8.702 1.393 1.00 91.81 160 CYS A N 1
ATOM 1262 C CA . CYS A 1 160 ? 9.195 7.270 1.390 1.00 91.81 160 CYS A CA 1
ATOM 1263 C C . CYS A 1 160 ? 7.671 7.006 1.446 1.00 91.81 160 CYS A C 1
ATOM 1265 O O . CYS A 1 160 ? 6.898 7.654 0.742 1.00 91.81 160 CYS A O 1
ATOM 1267 N N . ALA A 1 161 ? 7.228 6.067 2.291 1.00 91.31 161 ALA A N 1
ATOM 1268 C CA . ALA A 1 161 ? 5.821 5.696 2.435 1.00 91.31 161 ALA A CA 1
ATOM 1269 C C . ALA A 1 161 ? 4.919 6.864 2.871 1.00 91.31 161 ALA A C 1
ATOM 1271 O O . ALA A 1 161 ? 3.768 6.928 2.446 1.00 91.31 161 ALA A O 1
ATOM 1272 N N . SER A 1 162 ? 5.436 7.813 3.659 1.00 90.12 162 SER A N 1
ATOM 1273 C CA . SER A 1 162 ? 4.673 9.002 4.054 1.00 90.12 162 SER A CA 1
ATOM 1274 C C . SER A 1 162 ? 4.323 9.882 2.850 1.00 90.12 162 SER A C 1
ATOM 1276 O O . SER A 1 162 ? 3.226 10.426 2.802 1.00 90.12 162 SER A O 1
ATOM 1278 N N . GLY A 1 163 ? 5.196 9.953 1.837 1.00 94.00 163 GLY A N 1
ATOM 1279 C CA . GLY A 1 163 ? 4.907 10.654 0.581 1.00 94.00 163 GLY A CA 1
ATOM 1280 C C . GLY A 1 163 ? 3.810 9.979 -0.246 1.00 94.00 163 GLY A C 1
ATOM 1281 O O . GLY A 1 163 ? 2.990 10.656 -0.860 1.00 94.00 163 GLY A O 1
ATOM 1282 N N . ILE A 1 164 ? 3.736 8.643 -0.212 1.00 94.62 164 ILE A N 1
ATOM 1283 C CA . ILE A 1 164 ? 2.646 7.888 -0.852 1.00 94.62 164 ILE A CA 1
ATOM 1284 C C . ILE A 1 164 ? 1.313 8.219 -0.174 1.00 94.62 164 ILE A C 1
ATOM 1286 O O . ILE A 1 164 ? 0.328 8.506 -0.850 1.00 94.62 164 ILE A O 1
ATOM 1290 N N . VAL A 1 165 ? 1.295 8.218 1.162 1.00 90.81 165 VAL A N 1
ATOM 1291 C CA . VAL A 1 165 ? 0.120 8.597 1.956 1.00 90.81 165 VAL A CA 1
ATOM 1292 C C . VAL A 1 165 ? -0.314 10.030 1.638 1.00 90.81 165 VAL A C 1
ATOM 1294 O O . VAL A 1 165 ? -1.484 10.255 1.345 1.00 90.81 165 VAL A O 1
ATOM 1297 N N . GLU A 1 166 ? 0.617 10.985 1.624 1.00 91.75 166 GLU A N 1
ATOM 1298 C CA . GLU A 1 166 ? 0.352 12.377 1.237 1.00 91.75 166 GLU A CA 1
ATOM 1299 C C . GLU A 1 166 ? -0.351 12.457 -0.129 1.00 91.75 166 GLU A C 1
ATOM 1301 O O . GLU A 1 166 ? -1.414 13.068 -0.247 1.00 91.75 166 GLU A O 1
ATOM 1306 N N . ALA A 1 167 ? 0.177 11.766 -1.142 1.00 93.62 167 ALA A N 1
ATOM 1307 C CA . ALA A 1 167 ? -0.376 11.811 -2.492 1.00 93.62 167 ALA A CA 1
ATOM 1308 C C . ALA A 1 167 ? -1.768 11.183 -2.616 1.00 93.62 167 ALA A C 1
ATOM 1310 O O . ALA A 1 167 ? -2.584 11.690 -3.381 1.00 93.62 167 ALA A O 1
ATOM 1311 N N . ILE A 1 168 ? -2.081 10.124 -1.858 1.00 91.31 168 ILE A N 1
ATOM 1312 C CA . ILE A 1 168 ? -3.445 9.563 -1.820 1.00 91.31 168 ILE A CA 1
ATOM 1313 C C . ILE A 1 168 ? -4.453 10.640 -1.389 1.00 91.31 168 ILE A C 1
ATOM 1315 O O . ILE A 1 168 ? -5.562 10.693 -1.926 1.00 91.31 168 ILE A O 1
ATOM 1319 N N . GLY A 1 169 ? -4.065 11.504 -0.445 1.00 87.44 169 GLY A N 1
ATOM 1320 C CA . GLY A 1 169 ? -4.877 12.625 0.018 1.00 87.44 169 GLY A CA 1
ATOM 1321 C C . GLY A 1 169 ? -4.980 13.749 -1.009 1.00 87.44 169 GLY A C 1
ATOM 1322 O O . GLY A 1 169 ? -6.087 14.110 -1.402 1.00 87.44 169 GLY A O 1
ATOM 1323 N N . GLU A 1 170 ? -3.842 14.266 -1.468 1.00 90.81 170 GLU A N 1
ATOM 1324 C CA . GLU A 1 170 ? -3.770 15.415 -2.388 1.00 90.81 170 GLU A CA 1
ATOM 1325 C C . GLU A 1 170 ? -4.417 15.115 -3.751 1.00 90.81 170 GLU A C 1
ATOM 1327 O O . GLU A 1 170 ? -5.147 15.939 -4.299 1.00 90.81 170 GLU A O 1
ATOM 1332 N N . LEU A 1 171 ? -4.241 13.894 -4.265 1.00 90.19 171 LEU A N 1
ATOM 1333 C CA . LEU A 1 171 ? -4.852 13.438 -5.520 1.00 90.19 171 LEU A CA 1
ATOM 1334 C C . LEU A 1 171 ? -6.275 12.890 -5.324 1.00 90.19 171 LEU A C 1
ATOM 1336 O O . LEU A 1 171 ? -6.900 12.434 -6.279 1.00 90.19 171 LEU A O 1
ATOM 1340 N N . SER A 1 172 ? -6.813 12.943 -4.098 1.00 88.25 172 SER A N 1
ATOM 1341 C CA . SER A 1 172 ? -8.176 12.505 -3.765 1.00 88.25 172 SER A CA 1
ATOM 1342 C C . SER A 1 172 ? -8.490 11.054 -4.170 1.00 88.25 172 SER A C 1
ATOM 1344 O O . SER A 1 172 ? -9.624 10.729 -4.533 1.00 88.25 172 SER A O 1
ATOM 1346 N N . LEU A 1 173 ? -7.492 10.169 -4.081 1.00 84.69 173 LEU A N 1
ATOM 1347 C CA . LEU A 1 173 ? -7.603 8.754 -4.460 1.00 84.69 173 LEU A CA 1
ATOM 1348 C C . LEU A 1 173 ? -8.274 7.903 -3.376 1.00 84.69 173 LEU A C 1
ATOM 1350 O O . LEU A 1 173 ? -8.698 6.779 -3.637 1.00 84.69 173 LEU A O 1
ATOM 1354 N N . GLY A 1 174 ? -8.385 8.427 -2.155 1.00 75.81 174 GLY A N 1
ATOM 1355 C CA . GLY A 1 174 ? -9.066 7.751 -1.059 1.00 75.81 174 GLY A CA 1
ATOM 1356 C C . GLY A 1 174 ? -8.704 8.304 0.320 1.00 75.81 174 GLY A C 1
ATOM 1357 O O . GLY A 1 174 ? -8.036 9.335 0.439 1.00 75.81 174 GLY A O 1
ATOM 1358 N N . PRO A 1 175 ? -9.145 7.628 1.395 1.00 72.56 175 PRO A N 1
ATOM 1359 C CA . PRO A 1 175 ? -8.702 7.955 2.742 1.00 72.56 175 PRO A CA 1
ATOM 1360 C C . PRO A 1 175 ? -7.200 7.666 2.869 1.00 72.56 175 PRO A C 1
ATOM 1362 O O . PRO A 1 175 ? -6.762 6.534 2.692 1.00 72.56 175 PRO A O 1
ATOM 1365 N N . HIS A 1 176 ? -6.421 8.695 3.188 1.00 74.00 176 HIS A N 1
ATOM 1366 C CA . HIS A 1 176 ? -4.969 8.594 3.335 1.00 74.00 176 HIS A CA 1
ATOM 1367 C C . HIS A 1 176 ? -4.530 8.468 4.798 1.00 74.00 176 HIS A C 1
ATOM 1369 O O . HIS A 1 176 ? -3.551 7.798 5.108 1.00 74.00 176 HIS A O 1
ATOM 1375 N N . LEU A 1 177 ? -5.277 9.066 5.725 1.00 74.69 177 LEU A N 1
ATOM 1376 C CA . LEU A 1 177 ? -4.989 8.941 7.149 1.00 74.69 177 LEU A CA 1
ATOM 1377 C C . LEU A 1 177 ? -5.434 7.579 7.678 1.00 74.69 177 LEU A C 1
ATOM 1379 O O . LEU A 1 177 ? -6.568 7.137 7.446 1.00 74.69 177 LEU A O 1
ATOM 1383 N N . SER A 1 178 ? -4.561 6.948 8.464 1.00 74.31 178 SER A N 1
ATOM 1384 C CA . SER A 1 178 ? -4.923 5.733 9.185 1.00 74.31 178 SER A CA 1
ATOM 1385 C C . SER A 1 178 ? -6.090 6.014 10.148 1.00 74.31 178 SER A C 1
ATOM 1387 O O . SER A 1 178 ? -6.283 7.153 10.589 1.00 74.31 178 SER A O 1
ATOM 1389 N N . PRO A 1 179 ? -6.886 4.999 10.531 1.00 72.31 179 PRO A N 1
ATOM 1390 C CA . PRO A 1 179 ? -7.890 5.151 11.586 1.00 72.31 179 PRO A CA 1
ATOM 1391 C C . PRO A 1 179 ? -7.332 5.777 12.871 1.00 72.31 179 PRO A C 1
ATOM 1393 O O . PRO A 1 179 ? -8.029 6.549 13.523 1.00 72.31 179 PRO A O 1
ATOM 1396 N N . PHE A 1 180 ? -6.069 5.488 13.203 1.00 75.81 180 PHE A N 1
ATOM 1397 C CA . PHE A 1 180 ? -5.390 6.066 14.358 1.00 75.81 180 PHE A CA 1
ATOM 1398 C C . PHE A 1 180 ? -5.149 7.569 14.193 1.00 75.81 180 PHE A C 1
ATOM 1400 O O . PHE A 1 180 ? -5.433 8.331 15.115 1.00 75.81 180 PHE A O 1
ATOM 1407 N N . ASP A 1 181 ? -4.696 8.009 13.020 1.00 74.31 181 ASP A N 1
ATOM 1408 C CA . ASP A 1 181 ? -4.378 9.420 12.761 1.00 74.31 181 ASP A CA 1
ATOM 1409 C C . ASP A 1 181 ? -5.635 10.285 12.571 1.00 74.31 181 ASP A C 1
ATOM 1411 O O . ASP A 1 181 ? -5.626 11.477 12.882 1.00 74.31 181 ASP A O 1
ATOM 1415 N N . ARG A 1 182 ? -6.754 9.685 12.137 1.00 71.19 182 ARG A N 1
ATOM 1416 C CA . ARG A 1 182 ? -8.066 10.359 12.049 1.00 71.19 182 ARG A CA 1
ATOM 1417 C C . ARG A 1 182 ? -8.676 10.703 13.412 1.00 71.19 182 ARG A C 1
ATOM 1419 O O . ARG A 1 182 ? -9.557 11.561 13.488 1.00 71.19 182 ARG A O 1
ATOM 1426 N N . MET A 1 183 ? -8.253 10.025 14.479 1.00 74.81 183 MET A N 1
ATOM 1427 C CA . MET A 1 183 ? -8.795 10.197 15.829 1.00 74.81 183 MET A CA 1
ATOM 1428 C C . MET A 1 183 ? -7.832 11.029 16.679 1.00 74.81 183 MET A C 1
ATOM 1430 O O . MET A 1 183 ? -6.852 10.512 17.223 1.00 74.81 183 MET A O 1
ATOM 1434 N N . ASN A 1 184 ? -8.115 12.326 16.803 1.00 65.06 184 ASN A N 1
ATOM 1435 C CA . ASN A 1 184 ? -7.284 13.261 17.562 1.00 65.06 184 ASN A CA 1
ATOM 1436 C C . ASN A 1 184 ? -8.064 13.932 18.705 1.00 65.06 184 ASN A C 1
ATOM 1438 O O . ASN A 1 184 ? -9.247 13.671 18.926 1.00 65.06 184 ASN A O 1
ATOM 1442 N N . SER A 1 185 ? -7.383 14.799 19.457 1.00 52.16 185 SER A N 1
ATOM 1443 C CA . SER A 1 185 ? -7.946 15.511 20.611 1.00 52.16 185 SER A CA 1
ATOM 1444 C C . SER A 1 185 ? -9.160 16.386 20.277 1.00 52.16 185 SER A C 1
ATOM 1446 O O . SER A 1 185 ? -9.898 16.752 21.187 1.00 52.16 185 SER A O 1
ATOM 1448 N N . ASN A 1 186 ? -9.382 16.709 18.998 1.00 50.84 186 ASN A N 1
ATOM 1449 C CA . ASN A 1 186 ? -10.516 17.507 18.528 1.00 50.84 186 ASN A CA 1
ATOM 1450 C C . ASN A 1 186 ? -11.716 16.638 18.104 1.00 50.84 186 ASN A C 1
ATOM 1452 O O . ASN A 1 186 ? -12.699 17.167 17.590 1.00 50.84 186 ASN A O 1
ATOM 1456 N N . GLY A 1 187 ? -11.647 15.319 18.321 1.00 55.31 187 GLY A N 1
ATOM 1457 C CA . GLY A 1 187 ? -12.700 14.359 18.002 1.00 55.31 187 GLY A CA 1
ATOM 1458 C C . GLY A 1 187 ? -12.323 13.398 16.873 1.00 55.31 187 GLY A C 1
ATOM 1459 O O . GLY A 1 187 ? -11.174 13.306 16.438 1.00 55.31 187 GLY A O 1
ATOM 1460 N N . ILE A 1 188 ? -13.315 12.639 16.409 1.00 55.12 188 ILE A N 1
ATOM 1461 C CA . ILE A 1 188 ? -13.171 11.725 15.273 1.00 55.12 188 ILE A CA 1
ATOM 1462 C C . ILE A 1 188 ? -13.390 12.551 14.010 1.00 55.12 188 ILE A C 1
ATOM 1464 O O . ILE A 1 188 ? -14.516 12.973 13.746 1.00 55.12 188 ILE A O 1
ATOM 1468 N N . GLN A 1 189 ? -12.337 12.791 13.226 1.00 53.97 189 GLN A N 1
ATOM 1469 C CA . GLN A 1 189 ? -12.552 13.357 11.899 1.00 53.97 189 GLN A CA 1
ATOM 1470 C C . GLN A 1 189 ? -13.327 12.333 11.058 1.00 53.97 189 GLN A C 1
ATOM 1472 O O . GLN A 1 189 ? -12.944 11.154 11.037 1.00 53.97 189 GLN A O 1
ATOM 1477 N N . PRO A 1 190 ? -14.424 12.736 10.387 1.00 50.47 190 PRO A N 1
ATOM 1478 C CA . PRO A 1 190 ? -15.149 11.829 9.514 1.00 50.47 190 PRO A CA 1
ATOM 1479 C C . PRO A 1 190 ? -14.181 11.269 8.473 1.00 50.47 190 PRO A C 1
ATOM 1481 O O . PRO A 1 190 ? -13.300 11.982 7.987 1.00 50.47 190 PRO A O 1
ATOM 1484 N N . ALA A 1 191 ? -14.320 9.982 8.145 1.00 50.28 191 ALA A N 1
ATOM 1485 C CA . ALA A 1 191 ? -13.600 9.424 7.010 1.00 50.28 191 ALA A CA 1
ATOM 1486 C C . ALA A 1 191 ? -13.891 10.321 5.801 1.00 50.28 191 ALA A C 1
ATOM 1488 O O . ALA A 1 191 ? -15.060 10.512 5.456 1.00 50.28 191 ALA A O 1
ATOM 1489 N N . VAL A 1 192 ? -12.850 10.906 5.198 1.00 45.59 192 VAL A N 1
ATOM 1490 C CA . VAL A 1 192 ? -13.000 11.626 3.933 1.00 45.59 192 VAL A CA 1
ATOM 1491 C C . VAL A 1 192 ? -13.680 10.642 2.992 1.00 45.59 192 VAL A C 1
ATOM 1493 O O . VAL A 1 192 ? -13.162 9.543 2.768 1.00 45.59 192 VAL A O 1
ATOM 1496 N N . LYS A 1 193 ? -14.891 10.981 2.530 1.00 41.97 193 LYS A N 1
ATOM 1497 C CA . LYS A 1 193 ? -15.547 10.188 1.497 1.00 41.97 193 LYS A CA 1
ATOM 1498 C C . LYS A 1 193 ? -14.548 10.121 0.348 1.00 41.97 193 LYS A C 1
ATOM 1500 O O . LYS A 1 193 ? -14.060 11.165 -0.085 1.00 41.97 193 LYS A O 1
ATOM 1505 N N . ALA A 1 194 ? -14.235 8.912 -0.119 1.00 41.31 194 ALA A N 1
ATOM 1506 C CA . ALA A 1 194 ? -13.680 8.778 -1.456 1.00 41.31 194 ALA A CA 1
ATOM 1507 C C . ALA A 1 194 ? -14.559 9.634 -2.381 1.00 41.31 194 ALA A C 1
ATOM 1509 O O . ALA A 1 194 ? -15.769 9.740 -2.140 1.00 41.31 194 ALA A O 1
ATOM 1510 N N . SER A 1 195 ? -13.936 10.336 -3.329 1.00 38.25 195 SER A N 1
ATOM 1511 C CA . SER A 1 195 ? -14.636 11.215 -4.268 1.00 38.25 195 SER A CA 1
ATOM 1512 C C . SER A 1 195 ? -15.939 10.566 -4.755 1.00 38.25 195 SER A C 1
ATOM 1514 O O . SER A 1 195 ? -16.035 9.341 -4.812 1.00 38.25 195 SER A O 1
ATOM 1516 N N . GLU A 1 196 ? -16.949 11.352 -5.142 1.00 40.00 196 GLU A N 1
ATOM 1517 C CA . GLU A 1 196 ? -18.244 10.843 -5.650 1.00 40.00 196 GLU A CA 1
ATOM 1518 C C . GLU A 1 196 ? -18.120 9.797 -6.786 1.00 40.00 196 GLU A C 1
ATOM 1520 O O . GLU A 1 196 ? -19.099 9.150 -7.148 1.00 40.00 196 GLU A O 1
ATOM 1525 N N . LYS A 1 197 ? -16.913 9.606 -7.331 1.00 40.25 197 LYS A N 1
ATOM 1526 C CA . LYS A 1 197 ? -16.545 8.636 -8.362 1.00 40.25 197 LYS A CA 1
ATOM 1527 C C . LYS A 1 197 ? -16.105 7.263 -7.838 1.00 40.25 197 LYS A C 1
ATOM 1529 O O . LYS A 1 197 ? -16.104 6.318 -8.616 1.00 40.25 197 LYS A O 1
ATOM 1534 N N . GLY A 1 198 ? -15.771 7.136 -6.556 1.00 40.41 198 GLY A N 1
ATOM 1535 C CA . GLY A 1 198 ? -15.382 5.882 -5.917 1.00 40.41 198 GLY A CA 1
ATOM 1536 C C . GLY A 1 198 ? -16.326 5.561 -4.770 1.00 40.41 198 GLY A C 1
ATOM 1537 O O . GLY A 1 198 ? -15.999 5.805 -3.609 1.00 40.41 198 GLY A O 1
ATOM 1538 N N . GLN A 1 199 ? -17.504 5.008 -5.068 1.00 37.62 199 GLN A N 1
ATOM 1539 C CA . GLN A 1 199 ? -18.249 4.294 -4.034 1.00 37.62 199 GLN A CA 1
ATOM 1540 C C . GLN A 1 199 ? -17.339 3.178 -3.517 1.00 37.62 199 GLN A C 1
ATOM 1542 O O . GLN A 1 199 ? -17.062 2.212 -4.225 1.00 37.62 199 GLN A O 1
ATOM 1547 N N . LEU A 1 200 ? -16.844 3.341 -2.287 1.00 42.50 200 LEU A N 1
ATOM 1548 C CA . LEU A 1 200 ? -16.264 2.242 -1.529 1.00 42.50 200 LEU A CA 1
ATOM 1549 C C . LEU A 1 200 ? -17.295 1.113 -1.562 1.00 42.50 200 LEU A C 1
ATOM 1551 O O . LEU A 1 200 ? -18.446 1.312 -1.170 1.00 42.50 200 LEU A O 1
ATOM 1555 N N . THR A 1 201 ? -16.900 -0.035 -2.096 1.00 42.38 201 THR A N 1
ATOM 1556 C CA . THR A 1 201 ? -17.737 -1.232 -2.132 1.00 42.38 201 THR A CA 1
ATOM 1557 C C . THR A 1 201 ? -18.285 -1.532 -0.729 1.00 42.38 201 THR A C 1
ATOM 1559 O O . THR A 1 201 ? -17.556 -1.308 0.238 1.00 42.38 201 THR A O 1
ATOM 1562 N N . PRO A 1 202 ? -19.501 -2.094 -0.583 1.00 49.28 202 PRO A N 1
ATOM 1563 C CA . PRO A 1 202 ? -20.052 -2.505 0.718 1.00 49.28 202 PRO A CA 1
ATOM 1564 C C . PRO A 1 202 ? -19.143 -3.456 1.522 1.00 49.28 202 PRO A C 1
ATOM 1566 O O . PRO A 1 202 ? -19.237 -3.526 2.743 1.00 49.28 202 PRO A O 1
ATOM 1569 N N . SER A 1 203 ? -18.234 -4.161 0.840 1.00 57.78 203 SER A N 1
ATOM 1570 C CA . SER A 1 203 ? -17.212 -5.018 1.446 1.00 57.78 203 SER A CA 1
ATOM 1571 C C . SER A 1 203 ? -16.257 -4.224 2.347 1.00 57.78 203 SER A C 1
ATOM 1573 O O . SER A 1 203 ? -15.655 -3.239 1.914 1.00 57.78 203 SER A O 1
ATOM 1575 N N . GLY A 1 204 ? -16.047 -4.699 3.576 1.00 75.31 204 GLY A N 1
ATOM 1576 C CA . GLY A 1 204 ? -15.046 -4.163 4.504 1.00 75.31 204 GLY A CA 1
ATOM 1577 C C . GLY A 1 204 ? -15.555 -3.113 5.496 1.00 75.31 204 GLY A C 1
ATOM 1578 O O . GLY A 1 204 ? -14.751 -2.549 6.247 1.00 75.31 204 GLY A O 1
ATOM 1579 N N . VAL A 1 205 ? -16.864 -2.838 5.547 1.00 83.00 205 VAL A N 1
ATOM 1580 C CA . VAL A 1 205 ? -17.445 -1.947 6.571 1.00 83.00 205 VAL A CA 1
ATOM 1581 C C . VAL A 1 205 ? -17.261 -2.505 7.984 1.00 83.00 205 VAL A C 1
ATOM 1583 O O . VAL A 1 205 ? -16.925 -1.750 8.900 1.00 83.00 205 VAL A O 1
ATOM 1586 N N . ALA A 1 206 ? -17.380 -3.826 8.168 1.00 90.19 206 ALA A N 1
ATOM 1587 C CA . ALA A 1 206 ? -17.179 -4.444 9.472 1.00 90.19 206 ALA A CA 1
ATOM 1588 C C . ALA A 1 206 ? -15.688 -4.543 9.821 1.00 90.19 206 ALA A C 1
ATOM 1590 O O . ALA A 1 206 ? -15.320 -4.285 10.968 1.00 90.19 206 ALA A O 1
ATOM 1591 N N . GLN A 1 207 ? -14.809 -4.793 8.841 1.00 90.38 207 GLN A N 1
ATOM 1592 C CA . GLN A 1 207 ? -13.355 -4.670 9.041 1.00 90.38 207 GLN A CA 1
ATOM 1593 C C . GLN A 1 207 ? -12.970 -3.274 9.549 1.00 90.38 207 GLN A C 1
ATOM 1595 O O . GLN A 1 207 ? -12.238 -3.140 10.533 1.00 90.38 207 GLN A O 1
ATOM 1600 N N . ARG A 1 208 ? -13.495 -2.223 8.906 1.00 86.75 208 ARG A N 1
ATOM 1601 C CA . ARG A 1 208 ? -13.260 -0.832 9.309 1.00 86.75 208 ARG A CA 1
ATOM 1602 C C . ARG A 1 208 ? -13.761 -0.565 10.722 1.00 86.75 208 ARG A C 1
ATOM 1604 O O . ARG A 1 208 ? -13.035 0.053 11.500 1.00 86.75 208 ARG A O 1
ATOM 1611 N N . GLU A 1 209 ? -14.950 -1.056 11.066 1.00 92.00 209 GLU A N 1
ATOM 1612 C CA . GLU A 1 209 ? -15.493 -0.911 12.416 1.00 92.00 209 GLU A CA 1
ATOM 1613 C C . GLU A 1 209 ? -14.606 -1.583 13.468 1.00 92.00 209 GLU A C 1
ATOM 1615 O O . GLU A 1 209 ? -14.318 -0.954 14.483 1.00 92.00 209 GLU A O 1
ATOM 1620 N N . VAL A 1 210 ? -14.110 -2.805 13.231 1.00 94.19 210 VAL A N 1
ATOM 1621 C CA . VAL A 1 210 ? -13.188 -3.484 14.161 1.00 94.19 210 VAL A CA 1
ATOM 1622 C C . VAL A 1 210 ? -11.942 -2.635 14.411 1.00 94.19 210 VAL A C 1
ATOM 1624 O O . VAL A 1 210 ? -11.550 -2.443 15.567 1.00 94.19 210 VAL A O 1
ATOM 1627 N N . VAL A 1 211 ? -11.325 -2.095 13.356 1.00 91.31 211 VAL A N 1
ATOM 1628 C CA . VAL A 1 211 ? -10.115 -1.270 13.493 1.00 91.31 211 VAL A CA 1
ATOM 1629 C C . VAL A 1 211 ? -10.417 0.032 14.229 1.00 91.31 211 VAL A C 1
ATOM 1631 O O . VAL A 1 211 ? -9.701 0.389 15.167 1.00 91.31 211 VAL A O 1
ATOM 1634 N N . GLU A 1 212 ? -11.472 0.744 13.836 1.00 88.81 212 GLU A N 1
ATOM 1635 C CA . GLU A 1 212 ? -11.831 2.028 14.436 1.00 88.81 212 GLU A CA 1
ATOM 1636 C C . GLU A 1 212 ? -12.275 1.889 15.896 1.00 88.81 212 GLU A C 1
ATOM 1638 O O . GLU A 1 212 ? -11.857 2.690 16.732 1.00 88.81 212 GLU A O 1
ATOM 1643 N N . PHE A 1 213 ? -13.055 0.860 16.230 1.00 92.69 213 PHE A N 1
ATOM 1644 C CA . PHE A 1 213 ? -13.488 0.587 17.599 1.00 92.69 213 PHE A CA 1
ATOM 1645 C C . PHE A 1 213 ? -12.290 0.337 18.522 1.00 92.69 213 PHE A C 1
ATOM 1647 O O . PHE A 1 213 ? -12.160 0.985 19.562 1.00 92.69 213 PHE A O 1
ATOM 1654 N N . ASN A 1 214 ? -11.373 -0.554 18.125 1.00 93.31 214 ASN A N 1
ATOM 1655 C CA . ASN A 1 214 ? -10.179 -0.873 18.915 1.00 93.31 214 ASN A CA 1
ATOM 1656 C C . ASN A 1 214 ? -9.220 0.322 19.020 1.00 93.31 214 ASN A C 1
ATOM 1658 O O . ASN A 1 214 ? -8.628 0.562 20.077 1.00 93.31 214 ASN A O 1
ATOM 1662 N N . THR A 1 215 ? -9.097 1.103 17.946 1.00 91.38 215 THR A N 1
ATOM 1663 C CA . THR A 1 215 ? -8.316 2.345 17.929 1.00 91.38 215 THR A CA 1
ATOM 1664 C C . THR A 1 215 ? -8.878 3.352 18.927 1.00 91.38 215 THR A C 1
ATOM 1666 O O . THR A 1 215 ? -8.142 3.841 19.788 1.00 91.38 215 THR A O 1
ATOM 1669 N N . PHE A 1 216 ? -10.184 3.628 18.862 1.00 91.81 216 PHE A N 1
ATOM 1670 C CA . PHE A 1 216 ? -10.837 4.558 19.777 1.00 91.81 216 PHE A CA 1
ATOM 1671 C C . PHE A 1 216 ? -10.720 4.079 21.225 1.00 91.81 216 PHE A C 1
ATOM 1673 O O . PHE A 1 216 ? -10.351 4.860 22.098 1.00 91.81 216 PHE A O 1
ATOM 1680 N N . PHE A 1 217 ? -10.970 2.791 21.484 1.00 92.81 217 PHE A N 1
ATOM 1681 C CA . PHE A 1 217 ? -10.833 2.205 22.815 1.00 92.81 217 PHE A CA 1
ATOM 1682 C C . PHE A 1 217 ? -9.414 2.390 23.374 1.00 92.81 217 PHE A C 1
ATOM 1684 O O . PHE A 1 217 ? -9.245 2.827 24.510 1.00 92.81 217 PHE A O 1
ATOM 1691 N N . THR A 1 218 ? -8.383 2.147 22.562 1.00 92.62 218 THR A N 1
ATOM 1692 C CA . THR A 1 218 ? -6.979 2.346 22.958 1.00 92.62 218 THR A CA 1
ATOM 1693 C C . THR A 1 218 ? -6.689 3.810 23.293 1.00 92.62 218 THR A C 1
ATOM 1695 O O . THR A 1 218 ? -6.108 4.106 24.338 1.00 92.62 218 THR A O 1
ATOM 1698 N N . LYS A 1 219 ? -7.150 4.743 22.453 1.00 91.44 219 LYS A N 1
ATOM 1699 C CA . LYS A 1 219 ? -7.000 6.186 22.687 1.00 91.44 219 LYS A CA 1
ATOM 1700 C C . LYS A 1 219 ? -7.750 6.661 23.928 1.00 91.44 219 LYS A C 1
ATOM 1702 O O . LYS A 1 219 ? -7.224 7.479 24.678 1.00 91.44 219 LYS A O 1
ATOM 1707 N N . TRP A 1 220 ? -8.942 6.125 24.181 1.00 93.19 220 TRP A N 1
ATOM 1708 C CA . TRP A 1 220 ? -9.715 6.378 25.397 1.00 93.19 220 TRP A CA 1
ATOM 1709 C C . TRP A 1 220 ? -8.938 5.950 26.646 1.00 93.19 220 TRP A C 1
ATOM 1711 O O . TRP A 1 220 ? -8.746 6.750 27.563 1.00 93.19 220 TRP A O 1
ATOM 1721 N N . MET A 1 221 ? -8.403 4.726 26.650 1.00 93.50 221 MET A N 1
ATOM 1722 C CA . MET A 1 221 ? -7.583 4.199 27.748 1.00 93.50 221 MET A CA 1
ATOM 1723 C C . MET A 1 221 ? -6.305 5.024 27.970 1.00 93.50 221 MET A C 1
ATOM 1725 O O . MET A 1 221 ? -5.925 5.270 29.112 1.00 93.50 221 MET A O 1
ATOM 1729 N N . ASN A 1 222 ? -5.668 5.511 26.901 1.00 93.06 222 ASN A N 1
ATOM 1730 C CA . ASN A 1 222 ? -4.488 6.380 26.986 1.00 93.06 222 ASN A CA 1
ATOM 1731 C C . ASN A 1 222 ? -4.819 7.847 27.324 1.00 93.06 222 ASN A C 1
ATOM 1733 O O . ASN A 1 222 ? -3.912 8.624 27.620 1.00 93.06 222 ASN A O 1
ATOM 1737 N N . GLY A 1 223 ? -6.097 8.239 27.304 1.00 92.12 223 GLY A N 1
ATOM 1738 C CA . GLY A 1 223 ? -6.533 9.615 27.551 1.00 92.12 223 GLY A CA 1
ATOM 1739 C C . GLY A 1 223 ? -6.236 10.580 26.396 1.00 92.12 223 GLY A C 1
ATOM 1740 O O . GLY A 1 223 ? -6.055 11.772 26.626 1.00 92.12 223 GLY A O 1
ATOM 1741 N N . GLU A 1 224 ? -6.159 10.070 25.165 1.00 90.44 224 GLU A N 1
ATOM 1742 C CA . GLU A 1 224 ? -5.843 10.825 23.939 1.00 90.44 224 GLU A CA 1
ATOM 1743 C C . GLU A 1 224 ? -7.079 11.453 23.267 1.00 90.44 224 GLU A C 1
ATOM 1745 O O . GLU A 1 224 ? -6.947 12.224 22.317 1.00 90.44 224 GLU A O 1
ATOM 1750 N N . VAL A 1 225 ? -8.278 11.130 23.755 1.00 89.69 225 VAL A N 1
ATOM 1751 C CA . VAL A 1 225 ? -9.565 11.696 23.314 1.00 89.69 225 VAL A CA 1
ATOM 1752 C C . VAL A 1 225 ? -10.270 12.400 24.482 1.00 89.69 225 VAL A C 1
ATOM 1754 O O . VAL A 1 225 ? -9.992 12.059 25.637 1.00 89.69 225 VAL A O 1
ATOM 1757 N N . PRO A 1 226 ? -11.176 13.365 24.235 1.00 90.31 226 PRO A N 1
ATOM 1758 C CA . PRO A 1 226 ? -11.883 14.074 25.303 1.00 90.31 226 PRO A CA 1
ATOM 1759 C C . PRO A 1 226 ? -12.686 13.145 26.226 1.00 90.31 226 PRO A C 1
ATOM 1761 O O . PRO A 1 226 ? -13.393 12.249 25.766 1.00 90.31 226 PRO A O 1
ATOM 1764 N N . ASN A 1 227 ? -12.610 13.383 27.539 1.00 92.81 227 ASN A N 1
ATOM 1765 C CA . ASN A 1 227 ? -13.405 12.658 28.533 1.00 92.81 227 ASN A CA 1
ATOM 1766 C C . ASN A 1 227 ? -14.789 13.303 28.691 1.00 92.81 227 ASN A C 1
ATOM 1768 O O . ASN A 1 227 ? -15.035 14.045 29.643 1.00 92.81 227 ASN A O 1
ATOM 1772 N N . ASN A 1 228 ? -15.674 13.072 27.724 1.00 91.25 228 ASN A N 1
ATOM 1773 C CA . ASN A 1 228 ? -17.061 13.524 27.781 1.00 91.25 228 ASN A CA 1
ATOM 1774 C C . ASN A 1 228 ? -18.023 12.460 27.213 1.00 91.25 228 ASN A C 1
ATOM 1776 O O . ASN A 1 228 ? -17.585 11.555 26.489 1.00 91.25 228 ASN A O 1
ATOM 1780 N N . PRO A 1 229 ? -19.321 12.518 27.571 1.00 89.69 229 PRO A N 1
ATOM 1781 C CA . PRO A 1 229 ? -20.315 11.555 27.102 1.00 89.69 229 PRO A CA 1
ATOM 1782 C C . PRO A 1 229 ? -20.423 11.483 25.576 1.00 89.69 229 PRO A C 1
ATOM 1784 O O . PRO A 1 229 ? -20.574 10.389 25.036 1.00 89.69 229 PRO A O 1
ATOM 1787 N N . GLU A 1 230 ? -20.296 12.618 24.885 1.00 88.62 230 GLU A N 1
ATOM 1788 C CA . GLU A 1 230 ? -20.396 12.707 23.426 1.00 88.62 230 GLU A CA 1
ATOM 1789 C C . GLU A 1 230 ? -19.293 11.892 22.741 1.00 88.62 230 GLU A C 1
ATOM 1791 O O . GLU A 1 230 ? -19.560 11.126 21.817 1.00 88.62 230 GLU A O 1
ATOM 1796 N N . SER A 1 231 ? -18.054 11.989 23.229 1.00 87.50 231 SER A N 1
ATOM 1797 C CA . SER A 1 231 ? -16.935 11.195 22.712 1.00 87.50 231 SER A CA 1
ATOM 1798 C C . SER A 1 231 ? -17.132 9.714 23.027 1.00 87.50 231 SER A C 1
ATOM 1800 O O . SER A 1 231 ? -16.962 8.861 22.156 1.00 87.50 231 SER A O 1
ATOM 1802 N N . PHE A 1 232 ? -17.536 9.391 24.259 1.00 91.12 232 PHE A N 1
ATOM 1803 C CA . PHE A 1 232 ? -17.730 8.005 24.689 1.00 91.12 232 PHE A CA 1
ATOM 1804 C C . PHE A 1 232 ? -18.854 7.287 23.923 1.00 91.12 232 PHE A C 1
ATOM 1806 O O . PHE A 1 232 ? -18.807 6.066 23.748 1.00 91.12 232 PHE A O 1
ATOM 1813 N N . GLN A 1 233 ? -19.825 8.039 23.393 1.00 91.00 233 GLN A N 1
ATOM 1814 C CA . GLN A 1 233 ? -20.909 7.511 22.567 1.00 91.00 233 GLN A CA 1
ATOM 1815 C C . GLN A 1 233 ? -20.405 6.744 21.332 1.00 91.00 233 GLN A C 1
ATOM 1817 O O . GLN A 1 233 ? -21.101 5.841 20.858 1.00 91.00 233 GLN A O 1
ATOM 1822 N N . ARG A 1 234 ? -19.177 7.004 20.846 1.00 91.12 234 ARG A N 1
ATOM 1823 C CA . ARG A 1 234 ? -18.545 6.208 19.775 1.00 91.12 234 ARG A CA 1
ATOM 1824 C C . ARG A 1 234 ? -18.480 4.715 20.100 1.00 91.12 234 ARG A C 1
ATOM 1826 O O . ARG A 1 234 ? -18.610 3.900 19.187 1.00 91.12 234 ARG A O 1
ATOM 1833 N N . LEU A 1 235 ? -18.251 4.362 21.366 1.00 92.06 235 LEU A N 1
ATOM 1834 C CA . LEU A 1 235 ? -18.140 2.970 21.796 1.00 92.06 235 LEU A CA 1
ATOM 1835 C C . LEU A 1 235 ? -19.501 2.345 22.080 1.00 92.06 235 LEU A C 1
ATOM 1837 O O . LEU A 1 235 ? -19.672 1.164 21.826 1.00 92.06 235 LEU A O 1
ATOM 1841 N N . THR A 1 236 ? -20.467 3.100 22.605 1.00 93.62 236 THR A N 1
ATOM 1842 C CA . THR A 1 236 ? -21.751 2.533 23.051 1.00 93.62 236 THR A CA 1
ATOM 1843 C C . THR A 1 236 ? -22.820 2.502 21.960 1.00 93.62 236 THR A C 1
ATOM 1845 O O . THR A 1 236 ? -23.621 1.572 21.932 1.00 93.62 236 THR A O 1
ATOM 1848 N N . SER A 1 237 ? -22.828 3.465 21.031 1.00 92.31 237 SER A N 1
ATOM 1849 C CA . SER A 1 237 ? -23.847 3.566 19.964 1.00 92.31 237 SER A CA 1
ATOM 1850 C C . SER A 1 237 ? -23.835 2.409 18.960 1.00 92.31 237 SER A C 1
ATOM 1852 O O . SER A 1 237 ? -24.824 2.181 18.263 1.00 92.31 237 SER A O 1
ATOM 1854 N N . VAL A 1 238 ? -22.729 1.667 18.907 1.00 94.88 238 VAL A N 1
ATOM 1855 C CA . VAL A 1 238 ? -22.507 0.538 17.998 1.00 94.88 238 VAL A CA 1
ATOM 1856 C C . VAL A 1 238 ? -22.753 -0.813 18.664 1.00 94.88 238 VAL A C 1
ATOM 1858 O O . VAL A 1 238 ? -22.547 -1.834 18.028 1.00 94.88 238 VAL A O 1
ATOM 1861 N N . ILE A 1 239 ? -23.167 -0.870 19.930 1.00 97.62 239 ILE A N 1
ATOM 1862 C CA . ILE A 1 239 ? -23.322 -2.135 20.658 1.00 97.62 239 ILE A CA 1
ATOM 1863 C C . ILE A 1 239 ? -24.805 -2.476 20.794 1.00 97.62 239 ILE A C 1
ATOM 1865 O O . ILE A 1 239 ? -25.579 -1.700 21.358 1.00 97.62 239 ILE A O 1
ATOM 1869 N N . ALA A 1 240 ? -25.215 -3.654 20.318 1.00 97.31 240 ALA A N 1
ATOM 1870 C CA . ALA A 1 240 ? -26.594 -4.103 20.477 1.00 97.31 240 ALA A CA 1
ATOM 1871 C C . ALA A 1 240 ? -26.932 -4.353 21.959 1.00 97.31 240 ALA A C 1
ATOM 1873 O O . ALA A 1 240 ? -26.094 -4.815 22.738 1.00 97.31 240 ALA A O 1
ATOM 1874 N N . SER A 1 241 ? -28.183 -4.109 22.358 1.00 95.06 241 SER A N 1
ATOM 1875 C CA . SER A 1 241 ? -28.634 -4.257 23.753 1.00 95.06 241 SER A CA 1
ATOM 1876 C C . SER A 1 241 ? -28.464 -5.678 24.306 1.00 95.06 241 SER A C 1
ATOM 1878 O O . SER A 1 241 ? -28.107 -5.845 25.469 1.00 95.06 241 SER A O 1
ATOM 1880 N N . GLY A 1 242 ? -28.676 -6.696 23.467 1.00 95.56 242 GLY A N 1
ATOM 1881 C CA . GLY A 1 242 ? -28.508 -8.116 23.805 1.00 95.56 242 GLY A CA 1
ATOM 1882 C C . GLY A 1 242 ? -27.115 -8.683 23.517 1.00 95.56 242 GLY A C 1
ATOM 1883 O O . GLY A 1 242 ? -26.976 -9.895 23.392 1.00 95.56 242 GLY A O 1
ATOM 1884 N N . SER A 1 243 ? -26.103 -7.834 23.336 1.00 97.62 243 SER A N 1
ATOM 1885 C CA . SER A 1 243 ? -24.772 -8.279 22.922 1.00 97.62 243 SER A CA 1
ATOM 1886 C C . SER A 1 243 ? -23.983 -8.981 24.033 1.00 97.62 243 SER A C 1
ATOM 1888 O O . SER A 1 243 ? -24.075 -8.637 25.216 1.00 97.62 243 SER A O 1
ATOM 1890 N N . THR A 1 244 ? -23.145 -9.939 23.639 1.00 98.06 244 THR A N 1
ATOM 1891 C CA . THR A 1 244 ? -22.357 -10.787 24.557 1.00 98.06 244 THR A CA 1
ATOM 1892 C C . THR A 1 244 ? -20.877 -10.817 24.188 1.00 98.06 244 THR A C 1
ATOM 1894 O O . THR A 1 244 ? -20.539 -10.781 23.005 1.00 98.06 244 THR A O 1
ATOM 1897 N N . MET A 1 245 ? -19.996 -10.948 25.178 1.00 97.56 245 MET A N 1
ATOM 1898 C CA . MET A 1 245 ? -18.565 -11.172 24.978 1.00 97.56 245 MET A CA 1
ATOM 1899 C C . MET A 1 245 ? -18.084 -12.378 25.781 1.00 97.56 245 MET A C 1
ATOM 1901 O O . MET A 1 245 ? -18.334 -12.450 26.983 1.00 97.56 245 MET A O 1
ATOM 1905 N N . VAL A 1 246 ? -17.355 -13.279 25.120 1.00 97.81 246 VAL A N 1
ATOM 1906 C CA . VAL A 1 246 ? -16.584 -14.353 25.757 1.00 97.81 246 VAL A CA 1
ATOM 1907 C C . VAL A 1 246 ? -15.124 -13.922 25.829 1.00 97.81 246 VAL A C 1
ATOM 1909 O O . VAL A 1 246 ? -14.475 -13.714 24.802 1.00 97.81 246 VAL A O 1
ATOM 1912 N N . TYR A 1 247 ? -14.620 -13.770 27.048 1.00 94.69 247 TYR A N 1
ATOM 1913 C CA . TYR A 1 247 ? -13.261 -13.309 27.306 1.00 94.69 247 TYR A CA 1
ATOM 1914 C C . TYR A 1 247 ? -12.222 -14.433 27.225 1.00 94.69 247 TYR A C 1
ATOM 1916 O O . TYR A 1 247 ? -12.558 -15.593 27.481 1.00 94.69 247 TYR A O 1
ATOM 1924 N N . PRO A 1 248 ? -10.929 -14.094 27.035 1.00 92.81 248 PRO A N 1
ATOM 1925 C CA . PRO A 1 248 ? -9.843 -15.077 26.969 1.00 92.81 248 PRO A CA 1
ATOM 1926 C C . PRO A 1 248 ? -9.693 -15.966 28.215 1.00 92.81 248 PRO A C 1
ATOM 1928 O O . PRO A 1 248 ? -9.067 -17.020 28.146 1.00 92.81 248 PRO A O 1
ATOM 1931 N N . TRP A 1 249 ? -10.244 -15.548 29.359 1.00 92.69 249 TRP A N 1
ATOM 1932 C CA . TRP A 1 249 ? -10.248 -16.297 30.621 1.00 92.69 249 TRP A CA 1
ATOM 1933 C C . TRP A 1 249 ? -11.537 -17.106 30.860 1.00 92.69 249 TRP A C 1
ATOM 1935 O O . TRP A 1 249 ? -11.764 -17.577 31.971 1.00 92.69 249 TRP A O 1
ATOM 1945 N N . GLY A 1 250 ? -12.380 -17.276 29.835 1.00 93.25 250 GLY A N 1
ATOM 1946 C CA . GLY A 1 250 ? -13.523 -18.196 29.865 1.00 93.25 250 GLY A CA 1
ATOM 1947 C C . GLY A 1 250 ? -14.775 -17.665 30.566 1.00 93.25 250 GLY A C 1
ATOM 1948 O O . GLY A 1 250 ? -15.593 -18.456 31.024 1.00 9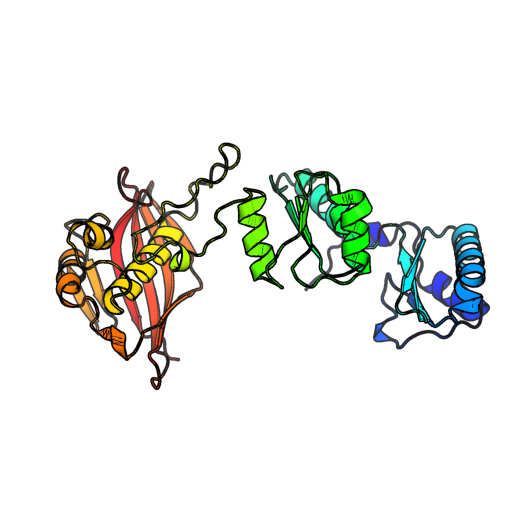3.25 250 GLY A O 1
ATOM 1949 N N . VAL A 1 251 ? -14.935 -16.343 30.665 1.00 95.31 251 VAL A N 1
ATOM 1950 C CA . VAL A 1 251 ? -16.148 -15.713 31.215 1.00 95.31 251 VAL A CA 1
ATOM 1951 C C . VAL A 1 251 ? -16.970 -15.113 30.083 1.00 95.31 251 VAL A C 1
ATOM 1953 O O . VAL A 1 251 ? -16.435 -14.365 29.265 1.00 95.31 251 VAL A O 1
ATOM 1956 N N . GLU A 1 252 ? -18.267 -15.421 30.061 1.00 97.00 252 GLU A N 1
ATOM 1957 C CA . GLU A 1 252 ? -19.253 -14.776 29.192 1.00 97.00 252 GLU A CA 1
ATOM 1958 C C . GLU A 1 252 ? -20.022 -13.703 29.970 1.00 97.00 252 GLU A C 1
ATOM 1960 O O . GLU A 1 252 ? -20.495 -13.947 31.080 1.00 97.00 252 GLU A O 1
ATOM 1965 N N . GLN A 1 253 ? -20.146 -12.506 29.397 1.00 96.38 253 GLN A N 1
ATOM 1966 C CA . GLN A 1 253 ? -20.923 -11.410 29.983 1.00 96.38 253 GLN A CA 1
ATOM 1967 C C . GLN A 1 253 ? -21.482 -10.471 28.911 1.00 96.38 253 GLN A C 1
ATOM 1969 O O . GLN A 1 253 ? -21.172 -10.595 27.726 1.00 96.38 253 GLN A O 1
ATOM 1974 N N . SER A 1 254 ? -22.307 -9.504 29.323 1.00 97.88 254 SER A N 1
ATOM 1975 C CA . SER A 1 254 ? -22.838 -8.486 28.415 1.00 97.88 254 SER A CA 1
ATOM 1976 C C . SER A 1 254 ? -21.709 -7.621 27.847 1.00 97.88 254 SER A C 1
ATOM 1978 O O . SER A 1 254 ? -20.947 -6.996 28.594 1.00 97.88 254 SER A O 1
ATOM 1980 N N . LEU A 1 255 ? -21.623 -7.551 26.515 1.00 96.94 255 LEU A N 1
ATOM 1981 C CA . LEU A 1 255 ? -20.667 -6.675 25.835 1.00 96.94 255 LEU A CA 1
ATOM 1982 C C . LEU A 1 255 ? -21.021 -5.208 26.098 1.00 96.94 255 LEU A C 1
ATOM 1984 O O . LEU A 1 255 ? -20.131 -4.427 26.418 1.00 96.94 255 LEU A O 1
ATOM 1988 N N . LEU A 1 256 ? -22.310 -4.848 26.073 1.00 96.75 256 LEU A N 1
ATOM 1989 C CA . LEU A 1 256 ? -22.761 -3.496 26.409 1.00 96.75 256 LEU A CA 1
ATOM 1990 C C . LEU A 1 256 ? -22.299 -3.069 27.807 1.00 96.75 256 LEU A C 1
ATOM 1992 O O . LEU A 1 256 ? -21.663 -2.029 27.936 1.00 96.75 256 LEU A O 1
ATOM 1996 N N . GLN A 1 257 ? -22.537 -3.883 28.840 1.00 95.31 257 GLN A N 1
ATOM 1997 C CA . GLN A 1 257 ? -22.073 -3.565 30.199 1.00 95.31 257 GLN A CA 1
ATOM 1998 C C . GLN A 1 257 ? -20.546 -3.453 30.271 1.00 95.31 257 GLN A C 1
ATOM 2000 O O . GLN A 1 257 ? -20.016 -2.553 30.924 1.00 95.31 257 GLN A O 1
ATOM 2005 N N . SER A 1 258 ? -19.837 -4.336 29.565 1.00 94.31 258 SER A N 1
ATOM 2006 C CA . SER A 1 258 ? -18.376 -4.329 29.503 1.00 94.31 258 SER A CA 1
ATOM 2007 C C . SER A 1 258 ? -17.843 -3.035 28.894 1.00 94.31 258 SER A C 1
ATOM 2009 O O . SER A 1 258 ? -16.939 -2.412 29.458 1.00 94.31 258 SER A O 1
ATOM 2011 N N . VAL A 1 259 ? -18.438 -2.595 27.786 1.00 94.44 259 VAL A N 1
ATOM 2012 C CA . VAL A 1 259 ? -18.091 -1.347 27.109 1.00 94.44 259 VAL A CA 1
ATOM 2013 C C . VAL A 1 259 ? -18.469 -0.150 27.970 1.00 94.44 259 VAL A C 1
ATOM 2015 O O . VAL A 1 259 ? -17.614 0.693 28.204 1.00 94.44 259 VAL A O 1
ATOM 2018 N N . THR A 1 260 ? -19.677 -0.093 28.537 1.00 94.94 260 THR A N 1
ATOM 2019 C CA . THR A 1 260 ? -20.096 0.990 29.444 1.00 94.94 260 THR A CA 1
ATOM 2020 C C . THR A 1 260 ? -19.165 1.118 30.652 1.00 94.94 260 THR A C 1
ATOM 2022 O O . THR A 1 260 ? -18.808 2.230 31.036 1.00 94.94 260 THR A O 1
ATOM 2025 N N . SER A 1 261 ? -18.680 0.000 31.206 1.00 94.25 261 SER A N 1
ATOM 2026 C CA . SER A 1 261 ? -17.713 0.015 32.313 1.00 94.25 261 SER A CA 1
ATOM 2027 C C . SER A 1 261 ? -16.376 0.674 31.949 1.00 94.25 261 SER A C 1
ATOM 2029 O O . SER A 1 261 ? -15.638 1.098 32.836 1.00 94.25 261 SER A O 1
ATOM 2031 N N . ALA A 1 262 ? -16.043 0.778 30.657 1.00 92.62 262 ALA A N 1
ATOM 2032 C CA . ALA A 1 262 ? -14.819 1.425 30.196 1.00 92.62 262 ALA A CA 1
ATOM 2033 C C . ALA A 1 262 ? -14.841 2.950 30.364 1.00 92.62 262 ALA A C 1
ATOM 2035 O O . ALA A 1 262 ? -13.780 3.572 30.304 1.00 92.62 262 ALA A O 1
ATOM 2036 N N . GLN A 1 263 ? -16.001 3.559 30.636 1.00 93.81 263 GLN A N 1
ATOM 2037 C CA . GLN A 1 263 ? -16.100 5.002 30.859 1.00 93.81 263 GLN A CA 1
ATOM 2038 C C . GLN A 1 263 ? -15.189 5.457 32.008 1.00 93.81 263 GLN A C 1
ATOM 2040 O O . GLN A 1 263 ? -14.479 6.450 31.883 1.00 93.81 263 GLN A O 1
ATOM 2045 N N . SER A 1 264 ? -15.127 4.680 33.095 1.00 94.88 264 SER A N 1
ATOM 2046 C CA . SER A 1 264 ? -14.264 4.964 34.251 1.00 94.88 264 SER A CA 1
ATOM 2047 C C . SER A 1 264 ? -12.777 4.680 34.006 1.00 94.88 264 SER A C 1
ATOM 2049 O O . SER A 1 264 ? -11.950 4.992 34.858 1.00 94.88 264 SER A O 1
ATOM 2051 N N . LYS A 1 265 ? -12.422 4.093 32.855 1.00 94.62 265 LYS A N 1
ATOM 2052 C CA . LYS A 1 265 ? -11.048 3.712 32.493 1.00 94.62 265 LYS A CA 1
ATOM 2053 C C . LYS A 1 265 ? -10.351 4.736 31.591 1.00 94.62 265 LYS A C 1
ATOM 2055 O O . LYS A 1 265 ? -9.253 4.462 31.108 1.00 94.62 265 LYS A O 1
ATOM 2060 N N . HIS A 1 266 ? -10.968 5.897 31.352 1.00 95.50 266 HIS A N 1
ATOM 2061 C CA . HIS A 1 266 ? -10.337 6.981 30.594 1.00 95.50 266 HIS A CA 1
ATOM 2062 C C . HIS A 1 266 ? -8.981 7.351 31.207 1.00 95.50 266 HIS A C 1
ATOM 2064 O O . HIS A 1 266 ? -8.881 7.573 32.413 1.00 95.50 266 HIS A O 1
ATOM 2070 N N . GLY A 1 267 ? -7.931 7.383 30.386 1.00 94.12 267 GLY A N 1
ATOM 2071 C CA . GLY A 1 267 ? -6.586 7.752 30.833 1.00 94.12 267 GLY A CA 1
ATOM 2072 C C . GLY A 1 267 ? -5.896 6.750 31.769 1.00 94.12 267 GLY A C 1
ATOM 2073 O O . GLY A 1 267 ? -4.786 7.034 32.219 1.00 94.12 267 GLY A O 1
ATOM 2074 N N . LEU A 1 268 ? -6.485 5.576 32.043 1.00 93.88 268 LEU A N 1
ATOM 2075 C CA . LEU A 1 268 ? -5.911 4.560 32.939 1.00 93.88 268 LEU A CA 1
ATOM 2076 C C . LEU A 1 268 ? -4.501 4.116 32.517 1.00 93.88 268 LEU A C 1
ATOM 2078 O O . LEU A 1 268 ? -3.693 3.713 33.352 1.00 93.88 268 LEU A O 1
ATOM 2082 N N . THR A 1 269 ? -4.197 4.172 31.221 1.00 90.56 269 THR A N 1
ATOM 2083 C CA . THR A 1 269 ? -2.907 3.763 30.657 1.00 90.56 269 THR A CA 1
ATOM 2084 C C . THR A 1 269 ? -2.081 4.928 30.130 1.00 90.56 269 THR A C 1
ATOM 2086 O O . THR A 1 269 ? -1.107 4.695 29.417 1.00 90.56 269 THR A O 1
ATOM 2089 N N . LYS A 1 270 ? -2.415 6.169 30.503 1.00 89.56 270 LYS A N 1
ATOM 2090 C CA . LYS A 1 270 ? -1.735 7.386 30.035 1.00 89.56 270 LYS A CA 1
ATOM 2091 C C . LYS A 1 270 ? -0.212 7.336 30.206 1.00 89.56 270 LYS A C 1
ATOM 2093 O O . LYS A 1 270 ? 0.510 7.694 29.279 1.00 89.56 270 LYS A O 1
ATOM 2098 N N . ASP A 1 271 ? 0.265 6.838 31.348 1.00 88.25 271 ASP A N 1
ATOM 2099 C CA . ASP A 1 271 ? 1.702 6.787 31.654 1.00 88.25 271 ASP A CA 1
ATOM 2100 C C . ASP A 1 271 ? 2.423 5.628 30.951 1.00 88.25 271 ASP A C 1
ATOM 2102 O O . ASP A 1 271 ? 3.585 5.753 30.584 1.00 88.25 271 ASP A O 1
ATOM 2106 N N . LYS A 1 272 ? 1.736 4.498 30.736 1.00 86.44 272 LYS A N 1
ATOM 2107 C CA . LYS A 1 272 ? 2.317 3.284 30.127 1.00 86.44 272 LYS A CA 1
ATOM 2108 C C . LYS A 1 272 ? 2.168 3.224 28.606 1.00 86.44 272 LYS A C 1
ATOM 2110 O O . LYS A 1 272 ? 2.796 2.373 27.979 1.00 86.44 272 LYS A O 1
ATOM 2115 N N . LYS A 1 273 ? 1.285 4.065 28.050 1.00 84.06 273 LYS A N 1
ATOM 2116 C CA . LYS A 1 273 ? 0.886 4.149 26.638 1.00 84.06 273 LYS A CA 1
ATOM 2117 C C . LYS A 1 273 ? 0.745 2.780 25.986 1.00 84.06 273 LYS A C 1
ATOM 2119 O O . LYS A 1 273 ? 1.601 2.353 25.208 1.00 84.06 273 LYS A O 1
ATOM 2124 N N . ILE A 1 274 ? -0.351 2.090 26.300 1.00 90.19 274 ILE A N 1
ATOM 2125 C CA . ILE A 1 274 ? -0.622 0.813 25.642 1.00 90.19 274 ILE A CA 1
ATOM 2126 C C . ILE A 1 274 ? -0.756 1.035 24.137 1.00 90.19 274 ILE A C 1
ATOM 2128 O O . ILE A 1 274 ? -1.346 2.017 23.680 1.00 90.19 274 ILE A O 1
ATOM 2132 N N . ARG A 1 275 ? -0.203 0.101 23.373 1.00 89.75 275 ARG A N 1
ATOM 2133 C CA . ARG A 1 275 ? -0.374 0.009 21.930 1.00 89.75 275 ARG A CA 1
ATOM 2134 C C . ARG A 1 275 ? -1.144 -1.260 21.620 1.00 89.75 275 ARG A C 1
ATOM 2136 O O . ARG A 1 275 ? -0.848 -2.314 22.187 1.00 89.75 275 ARG A O 1
ATOM 2143 N N . VAL A 1 276 ? -2.124 -1.125 20.736 1.00 90.50 276 VAL A N 1
ATOM 2144 C CA . VAL A 1 276 ? -2.928 -2.230 20.221 1.00 90.50 276 VAL A CA 1
ATOM 2145 C C . VAL A 1 276 ? -2.767 -2.270 18.709 1.00 90.50 276 VAL A C 1
ATOM 2147 O O . VAL A 1 276 ? -2.865 -1.233 18.054 1.00 90.50 276 VAL A O 1
ATOM 2150 N N . TRP A 1 277 ? -2.518 -3.457 18.165 1.00 89.56 277 TRP A N 1
ATOM 2151 C CA . TRP A 1 277 ? -2.465 -3.700 16.727 1.00 89.56 277 TRP A CA 1
ATOM 2152 C C . TRP A 1 277 ? -3.505 -4.739 16.355 1.00 89.56 277 TRP A C 1
ATOM 2154 O O . TRP A 1 277 ? -3.637 -5.762 17.026 1.00 89.56 277 TRP A O 1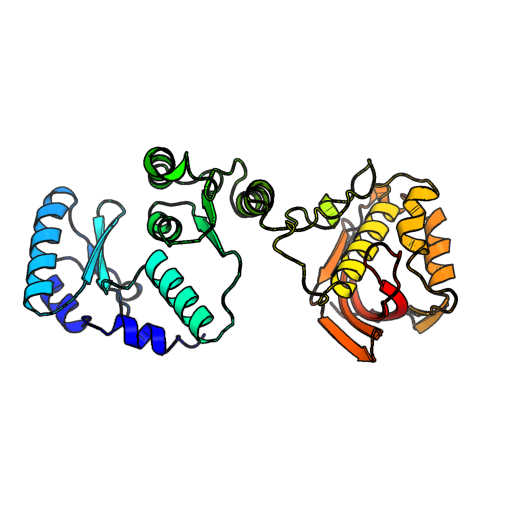
ATOM 2164 N N . ILE A 1 278 ? -4.209 -4.465 15.267 1.00 91.75 278 ILE A N 1
ATOM 2165 C CA . ILE A 1 278 ? -5.195 -5.354 14.672 1.00 91.75 278 ILE A CA 1
ATOM 2166 C C . ILE A 1 278 ? -4.616 -5.813 13.337 1.00 91.75 278 ILE A C 1
ATOM 2168 O O . ILE A 1 278 ? -4.226 -4.980 12.523 1.00 91.75 278 ILE A O 1
ATOM 2172 N N . ASP A 1 279 ? -4.520 -7.122 13.138 1.00 90.69 279 ASP A N 1
ATOM 2173 C CA . ASP A 1 279 ? -3.866 -7.723 11.975 1.00 90.69 279 ASP A CA 1
ATOM 2174 C C . ASP A 1 279 ? -4.650 -8.946 11.475 1.00 90.69 279 ASP A C 1
ATOM 2176 O O . ASP A 1 279 ? -5.473 -9.502 12.204 1.00 90.69 279 ASP A O 1
ATOM 2180 N N . CYS A 1 280 ? -4.386 -9.379 10.241 1.00 92.69 280 CYS A N 1
ATOM 2181 C CA . CYS A 1 280 ? -4.996 -10.553 9.609 1.00 92.69 280 CYS A CA 1
ATOM 2182 C C . CYS A 1 280 ? -6.533 -10.530 9.668 1.00 92.69 280 CYS A C 1
ATOM 2184 O O . CYS A 1 280 ? -7.158 -11.538 9.993 1.00 92.69 280 CYS A O 1
ATOM 2186 N N . ILE A 1 281 ? -7.131 -9.364 9.406 1.00 94.38 281 ILE A N 1
ATOM 2187 C CA . ILE A 1 281 ? -8.583 -9.201 9.459 1.00 94.38 281 ILE A CA 1
ATOM 2188 C C . ILE A 1 281 ? -9.210 -9.922 8.268 1.00 94.38 281 ILE A C 1
ATOM 2190 O O . ILE A 1 281 ? -8.817 -9.696 7.124 1.00 94.38 281 ILE A O 1
ATOM 2194 N N . GLN A 1 282 ? -10.199 -10.765 8.532 1.00 93.50 282 GLN A N 1
ATOM 2195 C CA . GLN A 1 282 ? -11.004 -11.424 7.510 1.00 93.50 282 GLN A CA 1
ATOM 2196 C C . GLN A 1 282 ? -12.478 -11.159 7.786 1.00 93.50 282 GLN A C 1
ATOM 2198 O O . GLN A 1 282 ? -12.907 -11.160 8.937 1.00 93.50 282 GLN A O 1
ATOM 2203 N N . GLU A 1 283 ? -13.248 -10.920 6.730 1.00 93.31 283 GLU A N 1
ATOM 2204 C CA . GLU A 1 283 ? -14.691 -10.678 6.794 1.00 93.31 283 GLU A CA 1
ATOM 2205 C C . GLU A 1 283 ? -15.405 -11.738 5.958 1.00 93.31 283 GLU A C 1
ATOM 2207 O O . GLU A 1 283 ? -14.957 -12.077 4.863 1.00 93.31 283 GLU A O 1
ATOM 2212 N N . GLN A 1 284 ? -16.498 -12.269 6.495 1.00 93.75 284 GLN A N 1
ATOM 2213 C CA . GLN A 1 284 ? -17.350 -13.247 5.835 1.00 93.75 284 GLN A CA 1
ATOM 2214 C C . GLN A 1 284 ? -18.813 -12.947 6.164 1.00 93.75 284 GLN A C 1
ATOM 2216 O O . GLN A 1 284 ? -19.183 -12.855 7.333 1.00 93.75 284 GLN A O 1
ATOM 2221 N N . GLU A 1 285 ? -19.669 -12.858 5.151 1.00 93.25 285 GLU A N 1
ATOM 2222 C CA . GLU A 1 285 ? -21.114 -12.795 5.361 1.00 93.25 285 GLU A CA 1
ATOM 2223 C C . GLU A 1 285 ? -21.658 -14.183 5.740 1.00 93.25 285 GLU A C 1
ATOM 2225 O O . GLU A 1 285 ? -21.391 -15.180 5.066 1.00 93.25 285 GLU A O 1
ATOM 2230 N N . LEU A 1 286 ? -22.389 -14.264 6.855 1.00 94.50 286 LEU A N 1
ATOM 2231 C CA . LEU A 1 286 ? -23.006 -15.508 7.335 1.00 94.50 286 LEU A CA 1
ATOM 2232 C C . LEU A 1 286 ? -24.464 -15.642 6.890 1.00 94.50 286 LEU A C 1
ATOM 2234 O O . LEU A 1 286 ? -24.961 -16.747 6.683 1.00 94.50 286 LEU A O 1
ATOM 2238 N N . ALA A 1 287 ? -25.153 -14.510 6.803 1.00 94.00 287 ALA A N 1
ATOM 2239 C CA . ALA A 1 287 ? -26.523 -14.359 6.343 1.00 94.00 287 ALA A CA 1
ATOM 2240 C C . ALA A 1 287 ? -26.714 -12.902 5.909 1.00 94.00 287 ALA A C 1
ATOM 2242 O O . ALA A 1 287 ? -25.900 -12.060 6.274 1.00 94.00 287 ALA A O 1
ATOM 2243 N N . ASN A 1 288 ? -27.803 -12.606 5.198 1.00 92.38 288 ASN A N 1
ATOM 2244 C CA . ASN A 1 288 ? -28.099 -11.258 4.710 1.00 92.38 288 ASN A CA 1
ATOM 2245 C C . ASN A 1 288 ? -27.956 -10.196 5.819 1.00 92.38 288 ASN A C 1
ATOM 2247 O O . ASN A 1 288 ? -28.720 -10.213 6.792 1.00 92.38 288 ASN A O 1
ATOM 2251 N N . GLY A 1 289 ? -26.968 -9.309 5.674 1.00 90.56 289 GLY A N 1
ATOM 2252 C CA . GLY A 1 289 ? -26.679 -8.225 6.621 1.00 90.56 289 GLY A CA 1
ATOM 2253 C C . GLY A 1 289 ? -26.098 -8.679 7.969 1.00 90.56 289 GLY A C 1
ATOM 2254 O O . GLY A 1 289 ? -26.119 -7.915 8.936 1.00 90.56 289 GLY A O 1
ATOM 2255 N N . VAL A 1 290 ? -25.601 -9.917 8.074 1.00 96.06 290 VAL A N 1
ATOM 2256 C CA . VAL A 1 290 ? -24.931 -10.478 9.260 1.00 96.06 290 VAL A CA 1
ATOM 2257 C C . VAL A 1 290 ? -23.524 -10.928 8.883 1.00 96.06 290 VAL A C 1
ATOM 2259 O O . VAL A 1 290 ? -23.328 -11.866 8.110 1.00 96.06 290 VAL A O 1
ATOM 2262 N N . LEU A 1 291 ? -22.535 -10.285 9.493 1.00 95.81 291 LEU A N 1
ATOM 2263 C CA . LEU A 1 291 ? -21.125 -10.406 9.149 1.00 95.81 291 LEU A CA 1
ATOM 2264 C C . LEU A 1 291 ? -20.360 -11.067 10.295 1.00 95.81 291 LEU A C 1
ATOM 2266 O O . LEU A 1 291 ? -20.518 -10.703 11.461 1.00 95.81 291 LEU A O 1
ATOM 2270 N N . MET A 1 292 ? -19.495 -12.016 9.961 1.00 97.00 292 MET A N 1
ATOM 2271 C CA . MET A 1 292 ? -18.455 -12.524 10.843 1.00 97.00 292 MET A CA 1
ATOM 2272 C C . MET A 1 292 ? -17.132 -11.864 10.483 1.00 97.00 292 MET A C 1
ATOM 2274 O O . MET A 1 292 ? -16.728 -11.866 9.322 1.00 97.00 292 MET A O 1
ATOM 2278 N N . VAL A 1 293 ? -16.439 -11.342 11.490 1.00 97.44 293 VAL A N 1
ATOM 2279 C CA . VAL A 1 293 ? -15.094 -10.788 11.334 1.00 97.44 293 VAL A CA 1
ATOM 2280 C C . VAL A 1 293 ? -14.145 -11.516 12.267 1.00 97.44 293 VAL A C 1
ATOM 2282 O O . VAL A 1 293 ? -14.433 -11.663 13.454 1.00 97.44 293 VAL A O 1
ATOM 2285 N N . THR A 1 294 ? -13.008 -11.966 11.750 1.00 97.56 294 THR A N 1
ATOM 2286 C CA . THR A 1 294 ? -11.921 -12.556 12.540 1.00 97.56 294 THR A CA 1
ATOM 2287 C C . THR A 1 294 ? -10.673 -11.696 12.417 1.00 97.56 294 THR A C 1
ATOM 2289 O O . THR A 1 294 ? -10.463 -11.051 11.393 1.00 97.56 294 THR A O 1
ATOM 2292 N N . TRP A 1 295 ? -9.864 -11.625 13.475 1.00 97.12 295 TRP A N 1
ATOM 2293 C CA . TRP A 1 295 ? -8.594 -10.895 13.455 1.00 97.12 295 TRP A CA 1
ATOM 2294 C C . TRP A 1 295 ? -7.636 -11.377 14.544 1.00 97.12 295 TRP A C 1
ATOM 2296 O O . TRP A 1 295 ? -8.005 -12.089 15.484 1.00 97.12 295 TRP A O 1
ATOM 2306 N N . HIS A 1 296 ? -6.384 -10.945 14.434 1.00 95.56 296 HIS A N 1
ATOM 2307 C CA . HIS A 1 296 ? -5.379 -11.042 15.481 1.00 95.56 296 HIS A CA 1
ATOM 2308 C C . HIS A 1 296 ? -5.270 -9.703 16.206 1.00 95.56 296 HIS A C 1
ATOM 2310 O O . HIS A 1 296 ? -4.991 -8.680 15.584 1.00 95.56 296 HIS A O 1
ATOM 2316 N N . SER A 1 297 ? -5.473 -9.713 17.521 1.00 93.50 297 SER A N 1
ATOM 2317 C CA . SER A 1 297 ? -5.235 -8.555 18.380 1.00 93.50 297 SER A CA 1
ATOM 2318 C C . SER A 1 297 ? -3.901 -8.721 19.090 1.00 93.50 297 SER A C 1
ATOM 2320 O O . SER A 1 297 ? -3.627 -9.768 19.677 1.00 93.50 297 SER A O 1
ATOM 2322 N N . TRP A 1 298 ? -3.068 -7.691 19.050 1.00 93.25 298 TRP A N 1
ATOM 2323 C CA . TRP A 1 298 ? -1.811 -7.634 19.780 1.00 93.25 298 TRP A CA 1
ATOM 2324 C C . TRP A 1 298 ? -1.824 -6.442 20.713 1.00 93.25 298 TRP A C 1
ATOM 2326 O O . TRP A 1 298 ? -2.194 -5.349 20.303 1.00 93.25 298 TRP A O 1
ATOM 2336 N N . GLN A 1 299 ? -1.357 -6.629 21.939 1.00 91.62 299 GLN A N 1
ATOM 2337 C CA . GLN A 1 299 ? -1.233 -5.573 22.929 1.00 91.62 299 GLN A CA 1
ATOM 2338 C C . GLN A 1 299 ? 0.182 -5.550 23.496 1.00 91.62 299 GLN A C 1
ATOM 2340 O O . GLN A 1 299 ? 0.750 -6.590 23.833 1.00 91.62 299 GLN A O 1
ATOM 2345 N N . MET A 1 300 ? 0.736 -4.354 23.657 1.00 91.06 300 MET A N 1
ATOM 2346 C CA . MET A 1 300 ? 2.023 -4.151 24.315 1.00 91.06 300 MET A CA 1
ATOM 2347 C C . MET A 1 300 ? 2.009 -2.832 25.078 1.00 91.06 300 MET A C 1
ATOM 2349 O O . MET A 1 300 ? 1.482 -1.829 24.600 1.00 91.06 300 MET A O 1
ATOM 2353 N N . SER A 1 301 ? 2.605 -2.840 26.262 1.00 87.38 301 SER A N 1
ATOM 2354 C CA . SER A 1 301 ? 2.961 -1.629 27.010 1.00 87.38 301 SER A CA 1
ATOM 2355 C C . SER A 1 301 ? 4.479 -1.523 27.069 1.00 87.38 301 SER A C 1
ATOM 2357 O O . SER A 1 301 ? 5.173 -2.536 26.931 1.00 87.38 301 SER A O 1
ATOM 2359 N N . GLU A 1 302 ? 5.002 -0.328 27.314 1.00 81.31 302 GLU A N 1
ATOM 2360 C CA . GLU A 1 302 ? 6.440 -0.142 27.502 1.00 81.31 302 GLU A CA 1
ATOM 2361 C C . GLU A 1 302 ? 6.981 -1.060 28.617 1.00 81.31 302 GLU A C 1
ATOM 2363 O O . GLU A 1 302 ? 6.398 -1.159 29.698 1.00 81.31 302 GLU A O 1
ATOM 2368 N N . GLY A 1 303 ? 8.055 -1.797 28.317 1.00 79.19 303 GLY A N 1
ATOM 2369 C CA . GLY A 1 303 ? 8.683 -2.738 29.252 1.00 79.19 303 GLY A CA 1
ATOM 2370 C C . GLY A 1 303 ? 7.899 -4.027 29.539 1.00 79.19 303 GLY A C 1
ATOM 2371 O O . GLY A 1 303 ? 8.245 -4.736 30.480 1.00 79.19 303 GLY A O 1
ATOM 2372 N N . THR A 1 304 ? 6.853 -4.348 28.767 1.00 83.62 304 THR A N 1
ATOM 2373 C CA . THR A 1 304 ? 6.064 -5.584 28.942 1.00 83.62 304 THR A CA 1
ATOM 2374 C C . THR A 1 304 ? 6.143 -6.497 27.725 1.00 83.62 304 THR A C 1
ATOM 2376 O O . THR A 1 304 ? 6.289 -6.028 26.597 1.00 83.62 304 THR A O 1
ATOM 2379 N N . GLU A 1 305 ? 6.003 -7.805 27.948 1.00 85.75 305 GLU A N 1
ATOM 2380 C CA . GLU A 1 305 ? 5.868 -8.768 26.855 1.00 85.75 305 GLU A CA 1
ATOM 2381 C C . GLU A 1 305 ? 4.592 -8.519 26.045 1.00 85.75 305 GLU A C 1
ATOM 2383 O O . GLU A 1 305 ? 3.536 -8.153 26.576 1.00 85.75 305 GLU A O 1
ATOM 2388 N N . ARG A 1 306 ? 4.696 -8.749 24.734 1.00 89.75 306 ARG A N 1
ATOM 2389 C CA . ARG A 1 306 ? 3.574 -8.625 23.808 1.00 89.75 306 ARG A CA 1
ATOM 2390 C C . ARG A 1 306 ? 2.558 -9.736 24.071 1.00 89.75 306 ARG A C 1
ATOM 2392 O O . ARG A 1 306 ? 2.884 -10.915 23.968 1.00 89.75 306 ARG A O 1
ATOM 2399 N N . LYS A 1 307 ? 1.307 -9.357 24.326 1.00 91.44 307 LYS A N 1
ATOM 2400 C CA . LYS A 1 307 ? 0.172 -10.280 24.459 1.00 91.44 307 LYS A CA 1
ATOM 2401 C C . LYS A 1 307 ? -0.589 -10.354 23.144 1.00 91.44 307 LYS A C 1
ATOM 2403 O O . LYS A 1 307 ? -0.804 -9.324 22.512 1.00 91.44 307 LYS A O 1
ATOM 2408 N N . GLY A 1 308 ? -0.985 -11.555 22.736 1.00 93.56 308 GLY A N 1
ATOM 2409 C CA . GLY A 1 308 ? -1.763 -11.780 21.522 1.00 93.56 308 GLY A CA 1
ATOM 2410 C C . GLY A 1 308 ? -3.088 -12.474 21.815 1.00 93.56 308 GLY A C 1
ATOM 2411 O O . GLY A 1 308 ? -3.172 -13.287 22.736 1.00 93.56 308 GLY A O 1
ATOM 2412 N N . TYR A 1 309 ? -4.093 -12.207 20.988 1.00 95.19 309 TYR A N 1
ATOM 2413 C CA . TYR A 1 309 ? -5.395 -12.868 21.023 1.00 95.19 309 TYR A CA 1
ATOM 2414 C C . TYR A 1 309 ? -5.876 -13.167 19.602 1.00 95.19 309 TYR A C 1
ATOM 2416 O O . TYR A 1 309 ? -5.669 -12.365 18.688 1.00 95.19 309 TYR A O 1
ATOM 2424 N N . PHE A 1 310 ? -6.531 -14.311 19.421 1.00 96.69 310 PHE A N 1
ATOM 2425 C CA . PHE A 1 310 ? -7.428 -14.515 18.286 1.00 96.69 310 PHE A CA 1
ATOM 2426 C C . PHE A 1 310 ? -8.794 -13.981 18.675 1.00 96.69 310 PHE A C 1
ATOM 2428 O O . PHE A 1 310 ? -9.293 -14.316 19.750 1.00 96.69 310 PHE A O 1
ATOM 2435 N N . ALA A 1 311 ? -9.394 -13.180 17.808 1.00 97.56 311 ALA A N 1
ATOM 2436 C CA . ALA A 1 311 ? -10.689 -12.586 18.056 1.00 97.56 311 ALA A CA 1
ATOM 2437 C C . ALA A 1 311 ? -11.658 -12.894 16.916 1.00 97.56 311 ALA A C 1
ATOM 2439 O O . ALA A 1 311 ? -11.278 -13.034 15.752 1.00 97.56 311 ALA A O 1
ATOM 2440 N N . THR A 1 312 ? -12.926 -13.040 17.274 1.00 98.00 312 THR A N 1
ATOM 2441 C CA . THR A 1 312 ? -14.039 -13.240 16.353 1.00 98.00 312 THR A CA 1
ATOM 2442 C C . THR A 1 312 ? -15.201 -12.383 16.814 1.00 98.00 312 THR A C 1
ATOM 2444 O O . THR A 1 312 ? -15.553 -12.400 17.993 1.00 98.00 312 THR A O 1
ATOM 2447 N N . ALA A 1 313 ? -15.816 -11.654 15.893 1.00 98.12 313 ALA A N 1
ATOM 2448 C CA . ALA A 1 313 ? -17.014 -10.882 16.154 1.00 98.12 313 ALA A CA 1
ATOM 2449 C C . ALA A 1 313 ? -18.115 -11.220 15.162 1.00 98.12 313 ALA A C 1
ATOM 2451 O O . ALA A 1 313 ? -17.851 -11.492 13.993 1.00 98.12 313 ALA A O 1
ATOM 2452 N N . ILE A 1 314 ? -19.351 -11.158 15.649 1.00 98.25 314 ILE A N 1
ATOM 2453 C CA . ILE A 1 314 ? -20.546 -11.124 14.816 1.00 98.25 314 ILE A CA 1
ATOM 2454 C C . ILE A 1 314 ? -21.093 -9.704 14.864 1.00 98.25 314 ILE A C 1
ATOM 2456 O O . ILE A 1 314 ? -21.386 -9.182 15.947 1.00 98.25 314 ILE A O 1
ATOM 2460 N N . LEU A 1 315 ? -21.234 -9.103 13.690 1.00 97.75 315 LEU A N 1
ATOM 2461 C CA . LEU A 1 315 ? -21.821 -7.793 13.481 1.00 97.75 315 LEU A CA 1
ATOM 2462 C C . LEU A 1 315 ? -23.067 -7.924 12.606 1.00 97.75 315 LEU A C 1
ATOM 2464 O O . LEU A 1 315 ? -23.228 -8.891 11.862 1.00 97.75 315 LEU A O 1
ATOM 2468 N N . ARG A 1 316 ? -23.954 -6.941 12.696 1.00 96.19 316 ARG A N 1
ATOM 2469 C CA . ARG A 1 316 ? -25.113 -6.811 11.812 1.00 96.19 316 ARG A CA 1
ATOM 2470 C C . ARG A 1 316 ? -25.169 -5.408 11.236 1.00 96.19 316 ARG A C 1
ATOM 2472 O O . ARG A 1 316 ? -24.851 -4.455 11.942 1.00 96.19 316 ARG A O 1
ATOM 2479 N N . GLU A 1 317 ? -25.625 -5.291 9.998 1.00 94.06 317 GLU A N 1
ATOM 2480 C CA . GLU A 1 317 ? -25.940 -4.008 9.379 1.00 94.06 317 GLU A CA 1
ATOM 2481 C C . GLU A 1 317 ? -26.992 -3.237 10.182 1.00 94.06 317 GLU A C 1
ATOM 2483 O O . GLU A 1 317 ? -28.053 -3.749 10.549 1.00 94.06 317 GLU A O 1
ATOM 2488 N N . LYS A 1 318 ? -26.685 -1.976 10.460 1.00 93.44 318 LYS A N 1
ATOM 2489 C CA . LYS A 1 318 ? -27.569 -1.049 11.148 1.00 93.44 318 LYS A CA 1
ATOM 2490 C C . LYS A 1 318 ? -27.299 0.361 10.662 1.00 93.44 318 LYS A C 1
ATOM 2492 O O . LYS A 1 318 ? -26.283 0.970 10.998 1.00 93.44 318 LYS A O 1
ATOM 2497 N N . GLU A 1 319 ? -28.247 0.893 9.904 1.00 89.69 319 GLU A N 1
ATOM 2498 C CA . GLU A 1 319 ? -28.210 2.287 9.481 1.00 89.69 319 GLU A CA 1
ATOM 2499 C C . GLU A 1 319 ? -28.149 3.237 10.685 1.00 89.69 319 GLU A C 1
ATOM 2501 O O . GLU A 1 319 ? -28.707 2.981 11.756 1.00 89.69 319 GLU A O 1
ATOM 2506 N N . GLY A 1 320 ? -27.450 4.357 10.505 1.00 84.88 320 GLY A N 1
ATOM 2507 C CA . GLY A 1 320 ? -27.295 5.382 11.536 1.00 84.88 320 GLY A CA 1
ATOM 2508 C C . GLY A 1 320 ? -26.171 5.128 12.544 1.00 84.88 320 GLY A C 1
ATOM 2509 O O . GLY A 1 320 ? -25.910 6.006 13.365 1.00 84.88 320 GLY A O 1
ATOM 2510 N N . THR A 1 321 ? -25.468 3.991 12.486 1.00 87.69 321 THR A N 1
ATOM 2511 C CA . THR A 1 321 ? -24.193 3.827 13.206 1.00 87.69 321 THR A CA 1
ATOM 2512 C C . THR A 1 321 ? -23.013 4.353 12.367 1.00 87.69 321 THR A C 1
ATOM 2514 O O . THR A 1 321 ? -23.133 4.454 11.144 1.00 87.69 321 THR A O 1
ATOM 2517 N N . PRO A 1 322 ? -21.852 4.684 12.977 1.00 82.75 322 PRO A N 1
ATOM 2518 C CA . PRO A 1 322 ? -20.719 5.306 12.278 1.00 82.75 322 PRO A CA 1
ATOM 2519 C C . PRO A 1 322 ? -20.233 4.577 11.018 1.00 82.75 322 PRO A C 1
ATOM 2521 O O . PRO A 1 322 ? -19.884 5.231 10.041 1.00 82.75 322 PRO A O 1
ATOM 2524 N N . ASN A 1 323 ? -20.231 3.242 11.037 1.00 86.31 323 ASN A N 1
ATOM 2525 C CA . ASN A 1 323 ? -19.822 2.399 9.909 1.00 86.31 323 ASN A CA 1
ATOM 2526 C C . ASN A 1 323 ? -20.972 1.517 9.388 1.00 86.31 323 ASN A C 1
ATOM 2528 O O . ASN A 1 323 ? -20.722 0.513 8.732 1.00 86.31 323 ASN A O 1
ATOM 2532 N N . GLY A 1 324 ? -22.229 1.860 9.699 1.00 89.69 324 GLY A N 1
ATOM 2533 C CA . GLY A 1 324 ? -23.407 1.123 9.224 1.00 89.69 324 GLY A CA 1
ATOM 2534 C C . GLY A 1 324 ? -23.558 -0.291 9.794 1.00 89.69 324 GLY A C 1
ATOM 2535 O O . GLY A 1 324 ? -24.325 -1.081 9.255 1.00 89.69 324 GLY A O 1
ATOM 2536 N N . VAL A 1 325 ? -22.838 -0.629 10.866 1.00 94.00 325 VAL A N 1
ATOM 2537 C CA . VAL A 1 325 ? -22.904 -1.923 11.557 1.00 94.00 325 VAL A CA 1
ATOM 2538 C C . VAL A 1 325 ? -23.008 -1.756 13.076 1.00 94.00 325 VAL A C 1
ATOM 2540 O O . VAL A 1 325 ? -22.620 -0.725 13.631 1.00 94.00 325 VAL A O 1
ATOM 2543 N N . GLU A 1 326 ? -23.520 -2.775 13.761 1.00 96.88 326 GLU A N 1
ATOM 2544 C CA . GLU A 1 326 ? -23.494 -2.904 15.220 1.00 96.88 326 GLU A CA 1
ATOM 2545 C C . GLU A 1 326 ? -22.963 -4.274 15.665 1.00 96.88 326 GLU A C 1
ATOM 2547 O O . GLU A 1 326 ? -23.127 -5.283 14.981 1.00 96.88 326 GLU A O 1
ATOM 2552 N N . TRP A 1 327 ? -22.348 -4.315 16.843 1.00 98.38 327 TRP A N 1
ATOM 2553 C CA . TRP A 1 327 ? -21.753 -5.498 17.449 1.00 98.38 327 TRP A CA 1
ATOM 2554 C C . TRP A 1 327 ? -22.811 -6.336 18.172 1.00 98.38 327 TRP A C 1
ATOM 2556 O O . TRP A 1 327 ? -23.525 -5.838 19.049 1.00 98.38 327 TRP A O 1
ATOM 2566 N N . LEU A 1 328 ? -22.871 -7.630 17.847 1.00 98.06 328 LEU A N 1
ATOM 2567 C CA . LEU A 1 328 ? -23.760 -8.604 18.490 1.00 98.06 328 LEU A CA 1
ATOM 2568 C C . LEU A 1 328 ? -22.996 -9.529 19.437 1.00 98.06 328 LEU A C 1
ATOM 2570 O O . LEU A 1 328 ? -23.448 -9.803 20.549 1.00 98.06 328 LEU A O 1
ATOM 2574 N N . ARG A 1 329 ? -21.837 -10.029 19.004 1.00 98.19 329 ARG A N 1
ATOM 2575 C CA . ARG A 1 329 ? -21.041 -10.973 19.789 1.00 98.19 329 ARG A CA 1
ATOM 2576 C C . ARG A 1 329 ? -19.560 -10.764 19.564 1.00 98.19 329 ARG A C 1
ATOM 2578 O O . ARG A 1 329 ? -19.160 -10.503 18.437 1.00 98.19 329 ARG A O 1
ATOM 2585 N N . VAL A 1 330 ? -18.768 -10.938 20.615 1.00 98.12 330 VAL A N 1
ATOM 2586 C CA . VAL A 1 330 ? -17.304 -10.990 20.541 1.00 98.12 330 VAL A CA 1
ATOM 2587 C C . VAL A 1 330 ? -16.811 -12.227 21.281 1.00 98.12 330 VAL A C 1
ATOM 2589 O O . VAL A 1 330 ? -17.330 -12.584 22.335 1.00 98.12 330 VAL A O 1
ATOM 2592 N N . HIS A 1 331 ? -15.809 -12.893 20.734 1.00 98.00 331 HIS A N 1
ATOM 2593 C CA . HIS A 1 331 ? -15.107 -13.985 21.382 1.00 98.00 331 HIS A CA 1
ATOM 2594 C C . HIS A 1 331 ? -13.615 -13.785 21.175 1.00 98.00 331 HIS A C 1
ATOM 2596 O O . HIS A 1 331 ? -13.163 -13.627 20.043 1.00 98.00 331 HIS A O 1
ATOM 2602 N N . GLU A 1 332 ? -12.859 -13.805 22.265 1.00 96.75 332 GLU A N 1
ATOM 2603 C CA . GLU A 1 332 ? -11.405 -13.746 22.229 1.00 96.75 332 GLU A CA 1
ATOM 2604 C C . GLU A 1 332 ? -10.797 -14.979 22.890 1.00 96.75 332 GLU A C 1
ATOM 2606 O O . GLU A 1 332 ? -11.250 -15.429 23.941 1.00 96.75 332 GLU A O 1
ATOM 2611 N N . THR A 1 333 ? -9.720 -15.493 22.302 1.00 95.69 333 THR A N 1
ATOM 2612 C CA . THR A 1 333 ? -8.922 -16.581 22.875 1.00 95.69 333 THR A CA 1
ATOM 2613 C C . THR A 1 333 ? -7.448 -16.185 22.926 1.00 95.69 333 THR A C 1
ATOM 2615 O O . THR A 1 333 ? -6.967 -15.505 22.013 1.00 95.69 333 THR A O 1
ATOM 2618 N N . PRO A 1 334 ? -6.696 -16.569 23.977 1.00 94.12 334 PRO A N 1
ATOM 2619 C CA . PRO A 1 334 ? -5.278 -16.247 24.062 1.00 94.12 334 PRO A CA 1
ATOM 2620 C C . PRO A 1 334 ? -4.499 -16.851 22.894 1.00 94.12 334 PRO A C 1
ATOM 2622 O O . PRO A 1 334 ? -4.609 -18.044 22.604 1.00 94.12 334 PRO A O 1
ATOM 2625 N N . ARG A 1 335 ? -3.642 -16.046 22.271 1.00 89.25 335 ARG A N 1
ATOM 2626 C CA . ARG A 1 335 ? -2.649 -16.519 21.312 1.00 89.25 335 ARG A CA 1
ATOM 2627 C C . ARG A 1 335 ? -1.326 -16.696 22.042 1.00 89.25 335 ARG A C 1
ATOM 2629 O O . ARG A 1 335 ? -0.783 -15.738 22.589 1.00 89.25 335 ARG A O 1
ATOM 2636 N N . LYS A 1 336 ? -0.804 -17.924 22.039 1.00 78.62 336 LYS A N 1
ATOM 2637 C CA . LYS A 1 336 ? 0.561 -18.183 22.511 1.00 78.62 336 LYS A CA 1
ATOM 2638 C C . LYS A 1 336 ? 1.532 -17.462 21.571 1.00 78.62 336 LYS A C 1
ATOM 2640 O O . LYS A 1 336 ? 1.434 -17.632 20.355 1.00 78.62 336 LYS A O 1
ATOM 2645 N N . SER A 1 337 ? 2.354 -16.594 22.156 1.00 61.12 337 SER A N 1
ATOM 2646 C CA . SER A 1 337 ? 3.383 -15.792 21.487 1.00 61.12 337 SER A CA 1
ATOM 2647 C C . SER A 1 337 ? 4.497 -16.653 20.924 1.00 61.12 337 SER A C 1
ATOM 2649 O O . SER A 1 337 ? 4.905 -17.580 21.663 1.00 61.12 337 SER A O 1
#

Foldseek 3Di:
DDDDVVVVVVQPQQDDLVQLVVLCVVVVFAWDDPVQSDRFKTKTWDALVCVVVCLVVSVVSSVVVRHAWDWDDDPRTMIMIGGNQDAPLSVVLVVQVVCVVVVNHDPAAEQEDQEPSSLSNVVRPRYAYEHFANGDPNVVVVCVVPNVPDLRYDHANHHDVVRVLVSCVSSLVAQSDDLLRQAAQVGRNAGDPRPPVDDPPLPCLVVNLVRNLVSLLLCQLLQRYDLDPVRLCLNQVQADPQAWEQDQVGDIDHPNVVSVVCSVNGNVCNPFRKDKDWAPWDWDDPDVQKIKIWTKIWIDTPPDDIWIKTKIWIWGAAPPRSSRIHTRYMYIHTDDD

Radius of gyration: 27.39 Å; chains: 1; bounding box: 63×40×73 Å